Protein AF-A0A956PUL7-F1 (afdb_monomer_lite)

pLDDT: mean 90.77, std 9.14, range [33.62, 98.44]

Structure (mmCIF, N/CA/C/O backbone):
data_AF-A0A956PUL7-F1
#
_entry.id   AF-A0A956PUL7-F1
#
loop_
_atom_site.group_PDB
_atom_site.id
_atom_site.type_symbol
_atom_site.label_atom_id
_atom_site.label_alt_id
_atom_site.label_comp_id
_atom_site.label_asym_id
_atom_site.label_entity_id
_atom_site.label_seq_id
_atom_site.pdbx_PDB_ins_code
_atom_site.Cartn_x
_atom_site.Cartn_y
_atom_site.Cartn_z
_atom_site.occupancy
_atom_site.B_iso_or_equiv
_atom_site.auth_seq_id
_atom_site.auth_comp_id
_atom_site.auth_asym_id
_atom_site.auth_atom_id
_atom_site.pdbx_PDB_model_num
ATOM 1 N N . MET A 1 1 ? 19.663 1.980 -41.859 1.00 33.62 1 MET A N 1
ATOM 2 C CA . MET A 1 1 ? 18.681 0.999 -42.359 1.00 33.62 1 MET A CA 1
ATOM 3 C C . MET A 1 1 ? 17.464 1.083 -41.465 1.00 33.62 1 MET A C 1
ATOM 5 O O . MET A 1 1 ? 17.544 0.750 -40.291 1.00 33.62 1 MET A O 1
ATOM 9 N N . THR A 1 2 ? 16.400 1.672 -41.990 1.00 38.09 2 THR A N 1
ATOM 10 C CA . THR A 1 2 ? 15.096 1.827 -41.345 1.00 38.09 2 THR A CA 1
ATOM 11 C C . THR A 1 2 ? 14.272 0.576 -41.620 1.00 38.09 2 THR A C 1
ATOM 13 O O . THR A 1 2 ? 13.616 0.490 -42.652 1.00 38.09 2 THR A O 1
ATOM 16 N N . GLU A 1 3 ? 14.316 -0.398 -40.718 1.00 35.59 3 GLU A N 1
ATOM 17 C CA . GLU A 1 3 ? 13.295 -1.444 -40.677 1.00 35.59 3 GLU A CA 1
ATOM 18 C C . GLU A 1 3 ? 12.193 -0.984 -39.722 1.00 35.59 3 GLU A C 1
ATOM 20 O O . GLU A 1 3 ? 12.291 -1.144 -38.507 1.00 35.59 3 GLU A O 1
ATOM 25 N N . SER A 1 4 ? 11.152 -0.348 -40.263 1.00 38.41 4 SER A N 1
ATOM 26 C CA . SER A 1 4 ? 9.872 -0.247 -39.564 1.00 38.41 4 SER A CA 1
ATOM 27 C C . SER A 1 4 ? 8.981 -1.381 -40.048 1.00 38.41 4 SER A C 1
ATOM 29 O O . SER A 1 4 ? 8.520 -1.354 -41.188 1.00 38.41 4 SER A O 1
ATOM 31 N N . PHE A 1 5 ? 8.723 -2.356 -39.181 1.00 37.28 5 PHE A N 1
ATOM 32 C CA . PHE A 1 5 ? 7.672 -3.348 -39.385 1.00 37.28 5 PHE A CA 1
ATOM 33 C C . PHE A 1 5 ? 6.352 -2.794 -38.816 1.00 37.28 5 PHE A C 1
ATOM 35 O O . PHE A 1 5 ? 6.233 -2.674 -37.594 1.00 37.28 5 PHE A O 1
ATOM 42 N N . PRO A 1 6 ? 5.352 -2.439 -39.647 1.00 45.75 6 PRO A N 1
ATOM 43 C CA . PRO A 1 6 ? 4.041 -1.993 -39.163 1.00 45.75 6 PRO A CA 1
ATOM 44 C C . PRO A 1 6 ? 3.323 -3.034 -38.277 1.00 45.75 6 PRO A C 1
ATOM 46 O O . PRO A 1 6 ? 2.578 -2.648 -37.375 1.00 45.75 6 PRO A O 1
ATOM 49 N N . ASP A 1 7 ? 3.621 -4.329 -38.442 1.00 48.78 7 ASP A N 1
ATOM 50 C CA . ASP A 1 7 ? 3.102 -5.415 -37.591 1.00 48.78 7 ASP A CA 1
ATOM 51 C C . ASP A 1 7 ? 3.637 -5.390 -36.149 1.00 48.78 7 ASP A C 1
ATOM 53 O O . ASP A 1 7 ? 2.918 -5.744 -35.210 1.00 48.78 7 ASP A O 1
ATOM 57 N N . ASP A 1 8 ? 4.866 -4.911 -35.933 1.00 60.50 8 ASP A N 1
ATOM 58 C CA . ASP A 1 8 ? 5.480 -4.863 -34.599 1.00 60.50 8 ASP A CA 1
ATOM 59 C C . ASP A 1 8 ? 4.876 -3.739 -33.733 1.00 60.50 8 ASP A C 1
ATOM 61 O O . ASP A 1 8 ? 4.788 -3.845 -32.508 1.00 60.50 8 ASP A O 1
ATOM 65 N N . ALA A 1 9 ? 4.374 -2.670 -34.360 1.00 63.22 9 ALA A N 1
ATOM 66 C CA . ALA A 1 9 ? 3.659 -1.605 -33.660 1.00 63.22 9 ALA A CA 1
ATOM 67 C C . ALA A 1 9 ? 2.256 -2.055 -33.211 1.00 63.22 9 ALA A C 1
ATOM 69 O O . ALA A 1 9 ? 1.869 -1.810 -32.068 1.00 63.22 9 ALA A O 1
ATOM 70 N N . LEU A 1 10 ? 1.520 -2.756 -34.081 1.00 65.62 10 LEU A N 1
ATOM 71 C CA . LEU A 1 10 ? 0.184 -3.287 -33.782 1.00 65.62 10 LEU A CA 1
ATOM 72 C C . LEU A 1 10 ? 0.218 -4.412 -32.742 1.00 65.62 10 LEU A C 1
ATOM 74 O O . LEU A 1 10 ? -0.694 -4.516 -31.920 1.00 65.62 10 LEU A O 1
ATOM 78 N N . ASN A 1 11 ? 1.245 -5.266 -32.765 1.00 81.50 11 ASN A N 1
ATOM 79 C CA . ASN A 1 11 ? 1.403 -6.307 -31.750 1.00 81.50 11 ASN A CA 1
ATOM 80 C C . ASN A 1 11 ? 1.771 -5.706 -30.383 1.00 81.50 11 ASN A C 1
ATOM 82 O O . ASN A 1 11 ? 1.129 -6.012 -29.381 1.00 81.50 11 ASN A O 1
ATOM 86 N N . GLY A 1 12 ? 2.717 -4.759 -30.358 1.00 84.81 12 GLY A N 1
ATOM 87 C CA . GLY A 1 12 ? 3.114 -4.080 -29.122 1.00 84.81 12 GLY A CA 1
ATOM 88 C C . GLY A 1 12 ? 1.983 -3.267 -28.482 1.00 84.81 12 GLY A C 1
ATOM 89 O O . GLY A 1 12 ? 1.828 -3.291 -27.264 1.00 84.81 12 GLY A O 1
ATOM 90 N N . ALA A 1 13 ? 1.150 -2.593 -29.284 1.00 86.56 13 ALA A N 1
ATOM 91 C CA . ALA A 1 13 ? -0.028 -1.893 -28.773 1.00 86.56 13 ALA A CA 1
ATOM 92 C C . ALA A 1 13 ? -1.039 -2.869 -28.152 1.00 86.56 13 ALA A C 1
ATOM 94 O O . ALA A 1 13 ? -1.492 -2.641 -27.035 1.00 86.56 13 ALA A O 1
ATOM 95 N N . ARG A 1 14 ? -1.355 -3.985 -28.826 1.00 87.38 14 ARG A N 1
ATOM 96 C CA . ARG A 1 14 ? -2.262 -5.012 -28.281 1.00 87.38 14 ARG A CA 1
ATOM 97 C C . ARG A 1 14 ? -1.767 -5.567 -26.946 1.00 87.38 14 ARG A C 1
ATOM 99 O O . ARG A 1 14 ? -2.544 -5.635 -26.002 1.00 87.38 14 ARG A O 1
ATOM 106 N N . GLN A 1 15 ? -0.484 -5.897 -26.854 1.00 87.88 15 GLN A N 1
ATOM 107 C CA . GLN A 1 15 ? 0.143 -6.371 -25.620 1.00 87.88 15 GLN A CA 1
ATOM 108 C C . GLN A 1 15 ? 0.085 -5.327 -24.497 1.00 87.88 15 GLN A C 1
ATOM 110 O O . GLN A 1 15 ? -0.238 -5.659 -23.359 1.00 87.88 15 GLN A O 1
ATOM 115 N N . LEU A 1 16 ? 0.358 -4.055 -24.804 1.00 90.81 16 LEU A N 1
ATOM 116 C CA . LEU A 1 16 ? 0.246 -2.968 -23.833 1.00 90.81 16 LEU A CA 1
ATOM 117 C C . LEU A 1 16 ? -1.191 -2.832 -23.312 1.00 90.81 16 LEU A C 1
ATOM 119 O O . LEU A 1 16 ? -1.399 -2.765 -22.104 1.00 90.81 16 LEU A O 1
ATOM 123 N N . HIS A 1 17 ? -2.180 -2.857 -24.208 1.00 89.19 17 HIS A N 1
ATOM 124 C CA . HIS A 1 17 ? -3.599 -2.825 -23.841 1.00 89.19 17 HIS A CA 1
ATOM 125 C C . HIS A 1 17 ? -4.004 -4.033 -22.990 1.00 89.19 17 HIS A C 1
ATOM 127 O O . HIS A 1 17 ? -4.749 -3.860 -22.036 1.00 89.19 17 HIS A O 1
ATOM 133 N N . GLN A 1 18 ? -3.472 -5.229 -23.260 1.00 86.56 18 GLN A N 1
ATOM 134 C CA . GLN A 1 18 ? -3.704 -6.412 -22.420 1.00 86.56 18 GLN A CA 1
ATOM 135 C C . GLN A 1 18 ? -3.136 -6.244 -21.006 1.00 86.56 18 GLN A C 1
ATOM 137 O O . GLN A 1 18 ? -3.820 -6.547 -20.035 1.00 86.56 18 GLN A O 1
ATOM 142 N N . LEU A 1 19 ? -1.910 -5.728 -20.873 1.00 86.25 19 LEU A N 1
ATOM 143 C CA . LEU A 1 19 ? -1.283 -5.485 -19.565 1.00 86.25 19 LEU A CA 1
ATOM 144 C C . LEU A 1 19 ? -1.958 -4.356 -18.777 1.00 86.25 19 LEU A C 1
ATOM 146 O O . LEU A 1 19 ? -1.865 -4.317 -17.552 1.00 86.25 19 LEU A O 1
ATOM 150 N N . CYS A 1 20 ? -2.616 -3.431 -19.473 1.00 85.88 20 CYS A N 1
ATOM 151 C CA . CYS A 1 20 ? -3.356 -2.326 -18.878 1.00 85.88 20 CYS A CA 1
ATOM 152 C C . CYS A 1 20 ? -4.869 -2.567 -18.817 1.00 85.88 20 CYS A C 1
ATOM 154 O O . CYS A 1 20 ? -5.586 -1.642 -18.434 1.00 85.88 20 CYS A O 1
ATOM 156 N N . ASN A 1 21 ? -5.358 -3.752 -19.204 1.00 81.00 21 ASN A N 1
ATOM 157 C CA . ASN A 1 21 ? -6.788 -4.023 -19.283 1.00 81.00 21 ASN A CA 1
ATOM 158 C C . ASN A 1 21 ? -7.402 -3.975 -17.874 1.00 81.00 21 ASN A C 1
ATOM 160 O O . ASN A 1 21 ? -7.014 -4.780 -17.024 1.00 81.00 21 ASN A O 1
ATOM 164 N N . PRO A 1 22 ? -8.331 -3.043 -17.599 1.00 71.06 22 PRO A N 1
ATOM 165 C CA . PRO A 1 22 ? -8.990 -2.983 -16.303 1.00 71.06 22 PRO A CA 1
ATOM 166 C C . PRO A 1 22 ? -10.116 -4.017 -16.187 1.00 71.06 22 PRO A C 1
ATOM 168 O O . PRO A 1 22 ? -10.597 -4.254 -15.082 1.00 71.06 22 PRO A O 1
ATOM 171 N N . GLU A 1 23 ? -10.565 -4.597 -17.305 1.00 78.38 23 GLU A N 1
ATOM 172 C CA . GLU A 1 23 ? -11.640 -5.580 -17.307 1.00 78.38 23 GLU A CA 1
ATOM 173 C C . GLU A 1 23 ? -11.154 -6.909 -16.736 1.00 78.38 23 GLU A C 1
ATOM 175 O O . GLU A 1 23 ? -10.125 -7.450 -17.145 1.00 78.38 23 GLU A O 1
ATOM 180 N N . ILE A 1 24 ? -11.931 -7.421 -15.786 1.00 78.75 24 ILE A N 1
ATOM 181 C CA . ILE A 1 24 ? -11.716 -8.716 -15.156 1.00 78.75 24 ILE A CA 1
ATOM 182 C C . ILE A 1 24 ? -12.577 -9.734 -15.903 1.00 78.75 24 ILE A C 1
ATOM 184 O O . ILE A 1 24 ? -13.802 -9.598 -15.943 1.00 78.75 24 ILE A O 1
ATOM 188 N N . ASP A 1 25 ? -11.948 -10.741 -16.502 1.00 82.75 25 ASP A N 1
ATOM 189 C CA . ASP A 1 25 ? -12.658 -11.812 -17.196 1.00 82.75 25 ASP A CA 1
ATOM 190 C C . ASP A 1 25 ? -13.354 -12.783 -16.209 1.00 82.75 25 ASP A C 1
ATOM 192 O O . ASP A 1 25 ? -13.059 -12.780 -15.010 1.00 82.75 25 ASP A O 1
ATOM 196 N N . PRO A 1 26 ? -14.290 -13.637 -16.666 1.00 83.62 26 PRO A N 1
ATOM 197 C CA . PRO A 1 26 ? -15.007 -14.556 -15.779 1.00 83.62 26 PRO A CA 1
ATOM 198 C C . PRO A 1 26 ? -14.117 -15.521 -14.980 1.00 83.62 26 PRO A C 1
ATOM 200 O O . PRO A 1 26 ? -14.409 -15.787 -13.817 1.00 83.62 26 PRO A O 1
ATOM 203 N N . LEU A 1 27 ? -13.017 -16.017 -15.559 1.00 81.88 27 LEU A N 1
ATOM 204 C CA . LEU A 1 27 ? -12.092 -16.913 -14.854 1.00 81.88 27 LEU A CA 1
ATOM 205 C C . LEU A 1 27 ? -11.333 -16.154 -13.763 1.00 81.88 27 LEU A C 1
ATOM 207 O O . LEU A 1 27 ? -11.118 -16.668 -12.666 1.00 81.88 27 LEU A O 1
ATOM 211 N N . GLN A 1 28 ? -10.954 -14.913 -14.049 1.00 84.88 28 GLN A N 1
ATOM 212 C CA . GLN A 1 28 ? -10.337 -14.017 -13.085 1.00 84.88 28 GLN A CA 1
ATOM 213 C C . GLN A 1 28 ? -11.304 -13.612 -11.958 1.00 84.88 28 GLN A C 1
ATOM 215 O O . GLN A 1 28 ? -10.881 -13.503 -10.804 1.00 84.88 28 GLN A O 1
ATOM 220 N N . LEU A 1 29 ? -12.596 -13.422 -12.255 1.00 86.25 29 LEU A N 1
ATOM 221 C CA . LEU A 1 29 ? -13.631 -13.180 -11.242 1.00 86.25 29 LEU A CA 1
ATOM 222 C C . LEU A 1 29 ? -13.739 -14.361 -10.274 1.00 86.25 29 LEU A C 1
ATOM 224 O O . LEU A 1 29 ? -13.765 -14.152 -9.058 1.00 86.25 29 LEU A O 1
ATOM 228 N N . ASP A 1 30 ? -13.761 -15.586 -10.800 1.00 84.31 30 ASP A N 1
ATOM 229 C CA . ASP A 1 30 ? -13.799 -16.803 -9.987 1.00 84.31 30 ASP A CA 1
ATOM 230 C C . ASP A 1 30 ? -12.526 -16.947 -9.141 1.00 84.31 30 ASP A C 1
ATOM 232 O O . ASP A 1 30 ? -12.609 -17.225 -7.943 1.00 84.31 30 ASP A O 1
ATOM 236 N N . ALA A 1 31 ? -11.356 -16.663 -9.720 1.00 82.44 31 ALA A N 1
ATOM 237 C CA . ALA A 1 31 ? -10.078 -16.706 -9.011 1.00 82.44 31 ALA A CA 1
ATOM 238 C C . ALA A 1 31 ? -9.984 -15.675 -7.870 1.00 82.44 31 ALA A C 1
ATOM 240 O O . ALA A 1 31 ? -9.484 -15.994 -6.791 1.00 82.44 31 ALA A O 1
ATOM 241 N N . ILE A 1 32 ? -10.487 -14.446 -8.054 1.00 86.94 32 ILE A N 1
ATOM 242 C CA . ILE A 1 32 ? -10.558 -13.478 -6.946 1.00 86.94 32 ILE A CA 1
ATOM 243 C C . ILE A 1 32 ? -11.601 -13.908 -5.916 1.00 86.94 32 ILE A C 1
ATOM 245 O O . ILE A 1 32 ? -11.389 -13.715 -4.719 1.00 86.94 32 ILE A O 1
ATOM 249 N N . ALA A 1 33 ? -12.736 -14.461 -6.331 1.00 85.19 33 ALA A N 1
ATOM 250 C CA . ALA A 1 33 ? -13.768 -14.866 -5.384 1.00 85.19 33 ALA A CA 1
ATOM 251 C C . ALA A 1 33 ? -13.331 -16.054 -4.507 1.00 85.19 33 ALA A C 1
ATOM 253 O O . ALA A 1 33 ? -13.820 -16.173 -3.385 1.00 85.19 33 ALA A O 1
ATOM 254 N N . ALA A 1 34 ? -12.422 -16.903 -4.998 1.00 86.06 34 ALA A N 1
ATOM 255 C CA . ALA A 1 34 ? -11.919 -18.081 -4.301 1.00 86.06 34 ALA A CA 1
ATOM 256 C C . ALA A 1 34 ? -10.582 -17.792 -3.584 1.00 86.06 34 ALA A C 1
ATOM 258 O O . ALA A 1 34 ? -9.541 -17.655 -4.237 1.00 86.06 34 ALA A O 1
ATOM 259 N N . PRO A 1 35 ? -10.567 -17.666 -2.247 1.00 87.31 35 PRO A N 1
ATOM 260 C CA . PRO A 1 35 ? -9.321 -17.508 -1.511 1.00 87.31 35 PRO A CA 1
ATOM 261 C C . PRO A 1 35 ? -8.449 -18.764 -1.530 1.00 87.31 35 PRO A C 1
ATOM 263 O O . PRO A 1 35 ? -8.954 -19.876 -1.670 1.00 87.31 3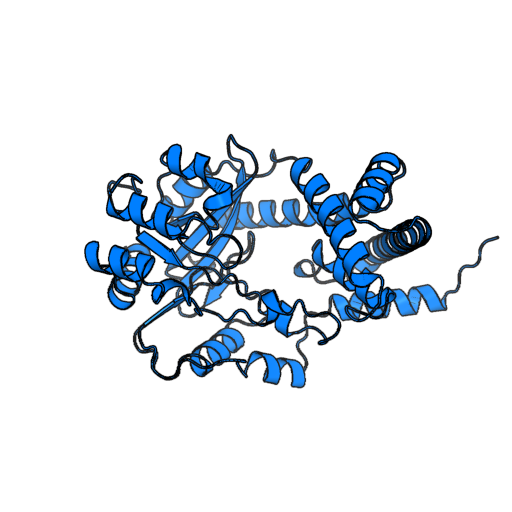5 PRO A O 1
ATOM 266 N N . GLN A 1 36 ? -7.130 -18.578 -1.410 1.00 81.81 36 GLN A N 1
ATOM 267 C CA . GLN A 1 36 ? -6.177 -19.697 -1.422 1.00 81.81 36 GLN A CA 1
ATOM 268 C C . GLN A 1 36 ? -6.114 -20.418 -0.070 1.00 81.81 36 GLN A C 1
ATOM 270 O O . GLN A 1 36 ? -5.827 -21.613 -0.018 1.00 81.81 36 GLN A O 1
ATOM 275 N N . ALA A 1 37 ? -6.400 -19.694 1.010 1.00 81.25 37 ALA A N 1
ATOM 276 C CA . ALA A 1 37 ? -6.490 -20.200 2.373 1.00 81.25 37 ALA A CA 1
ATOM 277 C C . ALA A 1 37 ? -7.828 -19.783 2.992 1.00 81.25 37 ALA A C 1
ATOM 279 O O . ALA A 1 37 ? -8.467 -18.853 2.514 1.00 81.25 37 ALA A O 1
ATOM 280 N N . LEU A 1 38 ? -8.259 -20.475 4.043 1.00 89.81 38 LEU A N 1
ATOM 281 C CA . LEU A 1 38 ? -9.467 -20.161 4.805 1.00 89.81 38 LEU A CA 1
ATOM 282 C C . LEU A 1 38 ? -9.107 -20.153 6.287 1.00 89.81 38 LEU A C 1
ATOM 284 O O . LEU A 1 38 ? -8.334 -21.007 6.721 1.00 89.81 38 LEU A O 1
ATOM 288 N N . ASP A 1 39 ? -9.703 -19.243 7.051 1.00 91.38 39 ASP A N 1
ATOM 289 C CA . ASP A 1 39 ? -9.704 -19.312 8.511 1.00 91.38 39 ASP A CA 1
ATOM 290 C C . ASP A 1 39 ? -11.160 -19.425 8.986 1.00 91.38 39 ASP A C 1
ATOM 292 O O . ASP A 1 39 ? -11.853 -18.415 9.145 1.00 91.38 39 ASP A O 1
ATOM 296 N N . PRO A 1 40 ? -11.679 -20.659 9.120 1.00 90.62 40 PRO A N 1
ATOM 297 C CA . PRO A 1 40 ? -13.090 -20.878 9.397 1.00 90.62 40 PRO A CA 1
ATOM 298 C C . PRO A 1 40 ? -13.497 -20.491 10.820 1.00 90.62 40 PRO A C 1
ATOM 300 O O . PRO A 1 40 ? -14.694 -20.356 11.063 1.00 90.62 40 PRO A O 1
ATOM 303 N N . ASP A 1 41 ? -12.538 -20.316 11.731 1.00 93.56 41 ASP A N 1
ATOM 304 C CA . ASP A 1 41 ? -12.796 -20.118 13.157 1.00 93.56 41 ASP A CA 1
ATOM 305 C C . ASP A 1 41 ? -12.574 -18.663 13.603 1.00 93.56 41 ASP A C 1
ATOM 307 O O . ASP A 1 41 ? -13.082 -18.259 14.653 1.00 93.56 41 ASP A O 1
ATOM 311 N N . LEU A 1 42 ? -11.855 -17.854 12.814 1.00 93.69 42 LEU A N 1
ATOM 312 C CA . LEU A 1 42 ? -11.606 -16.452 13.137 1.00 93.69 42 LEU A CA 1
ATOM 313 C C . LEU A 1 42 ? -12.884 -15.605 13.027 1.00 93.69 42 LEU A C 1
ATOM 315 O O . LEU A 1 42 ? -13.464 -15.432 11.954 1.00 93.69 42 LEU A O 1
ATOM 319 N N . ASP A 1 43 ? -13.303 -15.033 14.156 1.00 94.12 43 ASP A N 1
ATOM 320 C CA . ASP A 1 43 ? -14.579 -14.326 14.297 1.00 94.12 43 ASP A CA 1
ATOM 321 C C . ASP A 1 43 ? -14.449 -12.797 14.442 1.00 94.12 43 ASP A C 1
ATOM 323 O O . ASP A 1 43 ? -15.444 -12.085 14.276 1.00 94.12 43 ASP A O 1
ATOM 327 N N . HIS A 1 44 ? -13.240 -12.281 14.702 1.00 96.81 44 HIS A N 1
ATOM 328 C CA . HIS A 1 44 ? -12.942 -10.846 14.777 1.00 96.81 44 HIS A CA 1
ATOM 329 C C . HIS A 1 44 ? -11.757 -10.478 13.886 1.00 96.81 44 HIS A C 1
ATOM 331 O O . HIS A 1 44 ? -10.655 -10.990 14.091 1.00 96.81 44 HIS A O 1
ATOM 337 N N . ILE A 1 45 ? -11.959 -9.568 12.926 1.00 96.88 45 ILE A N 1
ATOM 338 C CA . ILE A 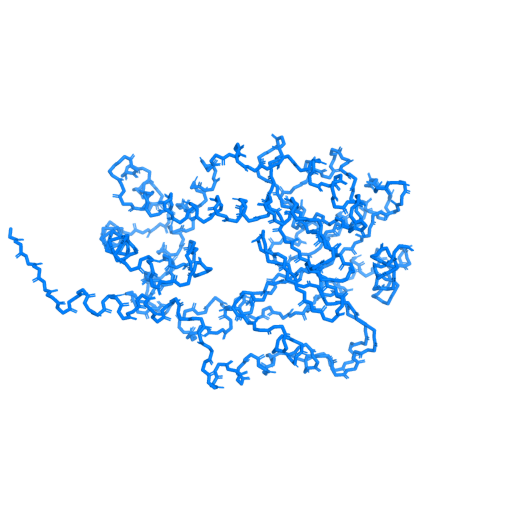1 45 ? -10.944 -9.245 11.911 1.00 96.88 45 ILE A CA 1
ATOM 339 C C . ILE A 1 45 ? -10.739 -7.736 11.775 1.00 96.88 45 ILE A C 1
ATOM 341 O O . ILE A 1 45 ? -11.692 -6.970 11.645 1.00 96.88 45 ILE A O 1
ATOM 345 N N . MET A 1 46 ? -9.474 -7.315 11.747 1.00 97.00 46 MET A N 1
ATOM 346 C CA . MET A 1 46 ? -9.065 -5.941 11.464 1.00 97.00 46 MET A CA 1
ATOM 347 C C . MET A 1 46 ? -8.196 -5.914 10.208 1.00 97.00 46 MET A C 1
ATOM 349 O O . MET A 1 46 ? -7.011 -6.218 10.271 1.00 97.00 46 MET A O 1
ATOM 353 N N . ALA A 1 47 ? -8.775 -5.539 9.070 1.00 97.31 47 ALA A N 1
ATOM 354 C CA . ALA A 1 47 ? -8.083 -5.442 7.787 1.00 97.31 47 ALA A CA 1
ATOM 355 C C . ALA A 1 47 ? -8.040 -3.978 7.334 1.00 97.31 47 ALA A C 1
ATOM 357 O O . ALA A 1 47 ? -8.950 -3.499 6.658 1.00 97.31 47 ALA A O 1
ATOM 358 N N . VAL A 1 48 ? -6.996 -3.253 7.747 1.00 97.31 48 VAL A N 1
ATOM 359 C CA . VAL A 1 48 ? -6.906 -1.784 7.597 1.00 97.31 48 VAL A CA 1
ATOM 360 C C . VAL A 1 48 ? -5.755 -1.304 6.707 1.00 97.31 48 VAL A C 1
ATOM 362 O O . VAL A 1 48 ? -5.558 -0.099 6.554 1.00 97.31 48 VAL A O 1
ATOM 365 N N . HIS A 1 49 ? -4.993 -2.236 6.131 1.00 97.25 49 HIS A N 1
ATOM 366 C CA . HIS A 1 49 ? -3.923 -1.943 5.183 1.00 97.25 49 HIS A CA 1
ATOM 367 C C . HIS A 1 49 ? -3.860 -3.034 4.109 1.00 97.25 49 HIS A C 1
ATOM 369 O O . HIS A 1 49 ? -3.237 -4.078 4.295 1.00 97.25 49 HIS A O 1
ATOM 375 N N . TRP A 1 50 ? -4.551 -2.786 2.998 1.00 97.19 50 TRP A N 1
ATOM 376 C CA . TRP A 1 50 ? -4.581 -3.644 1.812 1.00 97.19 50 TRP A CA 1
ATOM 377 C C . TRP A 1 50 ? -5.004 -2.829 0.584 1.00 97.19 50 TRP A C 1
ATOM 379 O O . TRP A 1 50 ? -5.656 -1.786 0.694 1.00 97.19 50 TRP A O 1
ATOM 389 N N . HIS A 1 51 ? -4.653 -3.311 -0.606 1.00 96.00 51 HIS A N 1
ATOM 390 C CA . HIS A 1 51 ? -4.811 -2.595 -1.869 1.00 96.00 51 HIS A CA 1
ATOM 391 C C . HIS A 1 51 ? -5.812 -3.302 -2.799 1.00 96.00 51 HIS A C 1
ATOM 393 O O . HIS A 1 51 ? -5.505 -4.379 -3.330 1.00 96.00 51 HIS A O 1
ATOM 399 N N . PRO A 1 52 ? -6.988 -2.700 -3.072 1.00 93.00 52 PRO A N 1
ATOM 400 C CA . PRO A 1 52 ? -7.947 -3.270 -4.020 1.00 93.00 52 PRO A CA 1
ATOM 401 C C . PRO A 1 52 ? -7.433 -3.233 -5.468 1.00 93.00 52 PRO A C 1
ATOM 403 O O . PRO A 1 52 ? -7.761 -4.107 -6.267 1.00 93.00 52 PRO A O 1
ATOM 406 N N . GLU A 1 53 ? -6.597 -2.249 -5.815 1.00 90.06 53 GLU A N 1
ATOM 407 C CA . GLU A 1 53 ? -6.125 -2.005 -7.181 1.00 90.06 53 GLU A CA 1
ATOM 408 C C . GLU A 1 53 ? -7.305 -1.871 -8.170 1.00 90.06 53 GLU A C 1
ATOM 410 O O . GLU A 1 53 ? -8.107 -0.949 -8.031 1.00 90.06 53 GLU A O 1
ATOM 415 N N . GLN A 1 54 ? -7.414 -2.740 -9.177 1.00 86.75 54 GLN A N 1
ATOM 416 C CA . GLN A 1 54 ? -8.533 -2.756 -10.129 1.00 86.75 54 GLN A CA 1
ATOM 417 C C . GLN A 1 54 ? -9.737 -3.598 -9.670 1.00 86.75 54 GLN A C 1
ATOM 419 O O . GLN A 1 54 ? -10.734 -3.677 -10.382 1.00 86.75 54 GLN A O 1
ATOM 424 N N . VAL A 1 55 ? -9.662 -4.250 -8.507 1.00 90.19 55 VAL A N 1
ATOM 425 C CA . VAL A 1 55 ? -10.733 -5.123 -8.014 1.00 90.19 55 VAL A CA 1
ATOM 426 C C . VAL A 1 55 ? -11.856 -4.304 -7.388 1.00 90.19 55 VAL A C 1
ATOM 428 O O . VAL A 1 55 ? -11.624 -3.477 -6.507 1.00 90.19 55 VAL A O 1
ATOM 431 N N . ALA A 1 56 ? -13.087 -4.562 -7.833 1.00 89.69 56 ALA A N 1
ATOM 432 C CA . ALA A 1 56 ? -14.278 -3.903 -7.313 1.00 89.69 56 ALA A CA 1
ATOM 433 C C . ALA A 1 56 ? -14.497 -4.221 -5.815 1.00 89.69 56 ALA A C 1
ATOM 435 O O . ALA A 1 56 ? -14.304 -5.377 -5.410 1.00 89.69 56 ALA A O 1
ATOM 436 N N . PRO A 1 57 ? -14.932 -3.247 -4.989 1.00 90.38 57 PRO A N 1
ATOM 437 C CA . PRO A 1 57 ? -15.160 -3.453 -3.556 1.00 90.38 57 PRO A CA 1
ATOM 438 C C . PRO A 1 57 ? -16.091 -4.630 -3.238 1.00 90.38 57 PRO A C 1
ATOM 440 O O . PRO A 1 57 ? -15.844 -5.377 -2.296 1.00 90.38 57 PRO A O 1
ATOM 443 N N . GLU A 1 58 ? -17.124 -4.854 -4.048 1.00 90.94 58 GLU A N 1
ATOM 444 C CA . GLU A 1 58 ? -18.093 -5.939 -3.861 1.00 90.94 58 GLU A CA 1
ATOM 445 C C . GLU A 1 58 ? -17.433 -7.316 -3.993 1.00 90.94 58 GLU A C 1
ATOM 447 O O . GLU A 1 58 ? -17.759 -8.252 -3.257 1.00 90.94 58 GLU A O 1
ATOM 452 N N . LEU A 1 59 ? -16.473 -7.441 -4.912 1.00 92.12 59 LEU A N 1
ATOM 453 C CA . LEU A 1 59 ? -15.730 -8.676 -5.123 1.00 92.12 59 LEU A CA 1
ATOM 454 C C . LEU A 1 59 ? -14.711 -8.909 -4.001 1.00 92.12 59 LEU A C 1
ATOM 456 O O . LEU A 1 59 ? -14.580 -10.037 -3.524 1.00 92.12 59 LEU A O 1
ATOM 460 N N . ALA A 1 60 ? -14.054 -7.846 -3.526 1.00 93.94 60 ALA A N 1
ATOM 461 C CA . ALA A 1 60 ? -13.193 -7.912 -2.347 1.00 93.94 60 ALA A CA 1
ATOM 462 C C . ALA A 1 60 ? -13.982 -8.346 -1.097 1.00 93.94 60 ALA A C 1
ATOM 464 O O . ALA A 1 60 ? -13.538 -9.236 -0.373 1.00 93.94 60 ALA A O 1
ATOM 465 N N . LEU A 1 61 ? -15.190 -7.806 -0.892 1.00 93.69 61 LEU A N 1
ATOM 466 C CA . LEU A 1 61 ? -16.079 -8.205 0.204 1.00 93.69 61 LEU A CA 1
ATOM 467 C C . LEU A 1 61 ? -16.516 -9.671 0.088 1.00 93.69 61 LEU A C 1
ATOM 469 O O . LEU A 1 61 ? -16.552 -10.388 1.088 1.00 93.69 61 LEU A O 1
ATOM 473 N N . LYS A 1 62 ? -16.831 -10.140 -1.127 1.00 93.38 62 LYS A N 1
ATOM 474 C CA . LYS A 1 62 ? -17.158 -11.551 -1.377 1.00 93.38 62 LYS A CA 1
ATOM 475 C C . LYS A 1 62 ? -15.989 -12.465 -0.998 1.00 93.38 62 LYS A C 1
ATOM 477 O O . LYS A 1 62 ? -16.213 -13.447 -0.295 1.00 93.38 62 LYS A O 1
ATOM 482 N N . ARG A 1 63 ? -14.762 -12.125 -1.412 1.00 94.44 63 ARG A N 1
ATOM 483 C CA . ARG A 1 63 ? -13.547 -12.870 -1.041 1.00 94.44 63 ARG A CA 1
ATOM 484 C C . ARG A 1 63 ? -13.334 -12.870 0.472 1.00 94.44 63 ARG A C 1
ATOM 486 O O . ARG A 1 63 ? -13.104 -13.928 1.041 1.00 94.44 63 ARG A O 1
ATOM 493 N N . PHE A 1 64 ? -13.460 -11.715 1.124 1.00 95.25 64 PHE A N 1
ATOM 494 C CA . PHE A 1 64 ? -13.324 -11.581 2.578 1.00 95.25 64 PHE A CA 1
ATOM 495 C C . PHE A 1 64 ? -14.308 -12.480 3.343 1.00 95.25 64 PHE A C 1
ATOM 497 O O . PHE A 1 64 ? -13.920 -13.196 4.260 1.00 95.25 64 PHE A O 1
ATOM 504 N N . ARG A 1 65 ? -15.579 -12.512 2.928 1.00 94.44 65 ARG A N 1
ATOM 505 C CA . ARG A 1 65 ? -16.589 -13.388 3.546 1.00 94.44 65 ARG A CA 1
ATOM 506 C C . ARG A 1 65 ? -16.324 -14.871 3.301 1.00 94.44 65 ARG A C 1
ATOM 508 O O . ARG A 1 65 ? -16.689 -15.690 4.135 1.00 94.44 65 ARG A O 1
ATOM 515 N N . ALA A 1 66 ? -15.717 -15.213 2.165 1.00 94.56 66 ALA A N 1
ATOM 516 C CA . ALA A 1 66 ? -15.269 -16.574 1.908 1.00 94.56 66 ALA A CA 1
ATOM 517 C C . ALA A 1 66 ? -14.072 -16.942 2.798 1.00 94.56 66 ALA A C 1
ATOM 519 O O . ALA A 1 66 ? -14.069 -18.039 3.338 1.00 94.56 66 ALA A O 1
ATOM 520 N N . LEU A 1 67 ? -13.110 -16.026 2.983 1.00 95.19 67 LEU A N 1
ATOM 521 C CA . LEU A 1 67 ? -11.935 -16.196 3.851 1.00 95.19 67 LEU A CA 1
ATOM 522 C C . LEU A 1 67 ? -12.321 -16.475 5.309 1.00 95.19 67 LEU A C 1
ATOM 524 O O . LEU A 1 67 ? -11.749 -17.378 5.918 1.00 95.19 67 LEU A O 1
ATOM 528 N N . TYR A 1 68 ? -13.290 -15.717 5.833 1.00 96.25 68 TYR A N 1
ATOM 529 C CA . TYR A 1 68 ? -13.677 -15.713 7.248 1.00 96.25 68 TYR A CA 1
ATOM 530 C C . TYR A 1 68 ? -15.181 -15.963 7.427 1.00 96.25 68 TYR A C 1
ATOM 532 O O . TYR A 1 68 ? -15.939 -15.043 7.750 1.00 96.25 68 TYR A O 1
ATOM 540 N N . PRO A 1 69 ? -15.662 -17.201 7.226 1.00 95.19 69 PRO A N 1
ATOM 541 C CA . PRO A 1 69 ? -17.089 -17.509 7.308 1.00 95.19 69 PRO A CA 1
ATOM 542 C C . PRO A 1 69 ? -17.679 -17.316 8.716 1.00 95.19 69 PRO A C 1
ATOM 544 O O . PRO A 1 69 ? -18.889 -17.133 8.843 1.00 95.19 69 PRO A O 1
ATOM 547 N N . ALA A 1 70 ? -16.851 -17.340 9.767 1.00 96.19 70 ALA A N 1
ATOM 548 C CA . ALA A 1 70 ? -17.269 -17.105 11.149 1.00 96.19 70 ALA A CA 1
ATOM 549 C C . ALA A 1 70 ? -17.162 -15.639 11.603 1.00 96.19 70 ALA A C 1
ATOM 551 O O . ALA A 1 70 ? -17.514 -15.354 12.749 1.00 96.19 70 ALA A O 1
ATOM 552 N N . ALA A 1 71 ? -16.724 -14.711 10.741 1.00 95.62 71 ALA A N 1
ATOM 553 C CA . ALA A 1 71 ? -16.571 -13.295 11.076 1.00 95.62 71 ALA A CA 1
ATOM 554 C C . ALA A 1 71 ? -17.881 -12.685 11.607 1.00 95.62 71 ALA A C 1
ATOM 556 O O . ALA A 1 71 ? -18.876 -12.591 10.886 1.00 95.62 71 ALA A O 1
ATOM 557 N N . ARG A 1 72 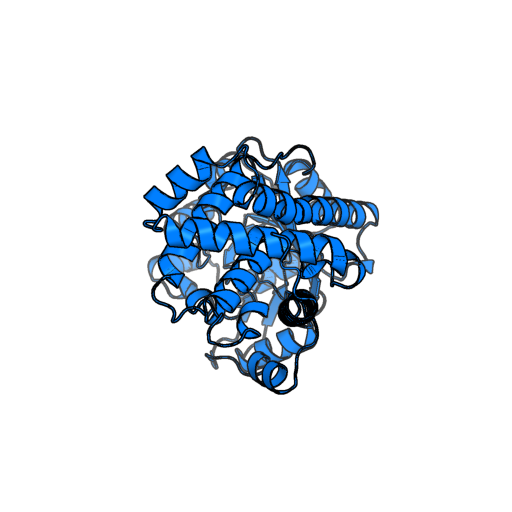? -17.878 -12.241 12.868 1.00 93.44 72 ARG A N 1
ATOM 558 C CA . ARG A 1 72 ? -19.025 -11.595 13.532 1.00 93.44 72 ARG A CA 1
ATOM 559 C C . ARG A 1 72 ? -18.861 -10.089 13.615 1.00 93.44 72 ARG A C 1
ATOM 561 O O . ARG A 1 72 ? -19.814 -9.355 13.381 1.00 93.44 72 ARG A O 1
ATOM 568 N N . GLU A 1 73 ? -17.656 -9.643 13.947 1.00 95.12 73 GLU A N 1
ATOM 569 C CA . GLU A 1 73 ? -17.299 -8.232 14.025 1.00 95.12 73 GLU A CA 1
ATOM 570 C C . GLU A 1 73 ? -16.011 -8.016 13.248 1.00 95.12 73 GLU A C 1
ATOM 572 O O . GLU A 1 73 ? -14.994 -8.657 13.501 1.00 95.12 73 GLU A O 1
ATOM 577 N N . TYR A 1 74 ? -16.036 -7.107 12.287 1.00 96.44 74 TYR A N 1
ATOM 578 C CA . TYR A 1 74 ? -14.856 -6.809 11.503 1.00 96.44 74 TYR A CA 1
ATOM 579 C C . TYR A 1 74 ? -14.798 -5.335 11.153 1.00 96.44 74 TYR A C 1
ATOM 581 O O . TYR A 1 74 ? -15.808 -4.630 11.138 1.00 96.44 74 TYR A O 1
ATOM 589 N N . ILE A 1 75 ? -13.589 -4.891 10.839 1.00 96.75 75 ILE A N 1
ATOM 590 C CA . ILE A 1 75 ? -13.372 -3.650 10.123 1.00 96.75 75 ILE A CA 1
ATOM 591 C C . ILE A 1 75 ? -12.524 -3.936 8.891 1.00 96.75 75 ILE A C 1
ATOM 593 O O . ILE A 1 75 ? -11.487 -4.598 8.963 1.00 96.75 75 ILE A O 1
ATOM 597 N N . LEU A 1 76 ? -13.009 -3.463 7.751 1.00 97.25 76 LEU A N 1
ATOM 598 C CA . LEU A 1 76 ? -12.415 -3.687 6.447 1.00 97.25 76 LEU A CA 1
ATOM 599 C C . LEU A 1 76 ? -12.240 -2.320 5.793 1.00 97.25 76 LEU A C 1
ATOM 601 O O . LEU A 1 76 ? -13.223 -1.702 5.407 1.00 97.25 76 LEU A O 1
ATOM 605 N N . ILE A 1 77 ? -11.006 -1.826 5.710 1.00 97.75 77 ILE A N 1
ATOM 606 C CA . ILE A 1 77 ? -10.702 -0.512 5.138 1.00 97.75 77 ILE A CA 1
ATOM 607 C C . ILE A 1 77 ? -9.622 -0.659 4.063 1.00 97.75 77 ILE A C 1
ATOM 609 O O . ILE A 1 77 ? -8.471 -0.938 4.402 1.00 97.75 77 ILE A O 1
ATOM 613 N N . PRO A 1 78 ? -9.959 -0.479 2.774 1.00 96.94 78 PRO A N 1
ATOM 614 C CA . PRO A 1 78 ? -8.982 -0.477 1.702 1.00 96.94 78 PRO A CA 1
ATOM 615 C C . PRO A 1 78 ? -8.176 0.815 1.747 1.00 96.94 78 PRO A C 1
ATOM 617 O O . PRO A 1 78 ? -8.714 1.899 1.977 1.00 96.94 78 PRO A O 1
ATOM 620 N N . THR A 1 79 ? -6.895 0.710 1.439 1.00 96.56 79 THR A N 1
ATOM 621 C CA . THR A 1 79 ? -5.977 1.844 1.402 1.00 96.56 79 THR A CA 1
ATOM 622 C C . THR A 1 79 ? -5.277 1.834 0.059 1.00 96.56 79 THR A C 1
ATOM 624 O O . THR A 1 79 ? -4.405 1.014 -0.177 1.00 96.56 79 THR A O 1
ATOM 627 N N . GLN A 1 80 ? -5.649 2.712 -0.871 1.00 93.94 80 GLN A N 1
ATOM 628 C CA . GLN A 1 80 ? -4.953 2.840 -2.155 1.00 93.94 80 GLN A CA 1
ATOM 629 C C . GLN A 1 80 ? -4.072 4.093 -2.148 1.00 93.94 80 GLN A C 1
ATOM 631 O O . GLN A 1 80 ? -4.485 5.135 -1.647 1.00 93.94 80 GLN A O 1
ATOM 636 N N . HIS A 1 81 ? -2.872 4.016 -2.740 1.00 93.44 81 HIS A N 1
ATOM 637 C CA . HIS A 1 81 ? -1.969 5.170 -2.823 1.00 93.44 81 HIS A CA 1
ATOM 638 C C . HIS A 1 81 ? -2.652 6.425 -3.396 1.00 93.44 81 HIS A C 1
ATOM 640 O O . HIS A 1 81 ? -2.954 6.480 -4.593 1.00 93.44 81 HIS A O 1
ATOM 646 N N . ASN A 1 82 ? -2.840 7.435 -2.546 1.00 94.62 82 ASN A N 1
ATOM 647 C CA . ASN A 1 82 ? -3.440 8.744 -2.817 1.00 94.62 82 ASN A CA 1
ATOM 648 C C . ASN A 1 82 ? -4.816 8.685 -3.495 1.00 94.62 82 ASN A C 1
ATOM 650 O O . ASN A 1 82 ? -5.205 9.603 -4.216 1.00 94.62 82 ASN A O 1
ATOM 654 N N . ARG A 1 83 ? -5.548 7.588 -3.300 1.00 93.12 83 ARG A N 1
ATOM 655 C CA . ARG A 1 83 ? -6.911 7.420 -3.792 1.00 93.12 83 ARG A CA 1
ATOM 656 C C . ARG A 1 83 ? -7.767 6.910 -2.649 1.00 93.12 83 ARG A C 1
ATOM 658 O O . ARG A 1 83 ? -7.522 5.820 -2.143 1.00 93.12 83 ARG A O 1
ATOM 665 N N . LEU A 1 84 ? -8.777 7.692 -2.280 1.00 95.38 84 LEU A N 1
ATOM 666 C CA . LEU A 1 84 ? -9.749 7.251 -1.295 1.00 95.38 84 LEU A CA 1
ATOM 667 C C . LEU A 1 84 ? -10.589 6.114 -1.879 1.00 95.38 84 LEU A C 1
ATOM 669 O O . LEU A 1 84 ? -11.132 6.218 -2.984 1.00 95.38 84 LEU A O 1
ATOM 673 N N . THR A 1 85 ? -10.684 5.032 -1.125 1.00 94.19 85 THR A N 1
ATOM 674 C CA . THR A 1 85 ? -11.484 3.854 -1.450 1.00 94.19 85 THR A CA 1
ATOM 675 C C . THR A 1 85 ? -12.389 3.536 -0.277 1.00 94.19 85 THR A C 1
ATOM 677 O O . THR A 1 85 ? -11.966 3.675 0.865 1.00 94.19 85 THR A O 1
ATOM 680 N N . ALA A 1 86 ? -13.626 3.129 -0.552 1.00 94.69 86 ALA A N 1
ATOM 681 C CA . ALA A 1 86 ? -14.622 2.858 0.476 1.00 94.69 86 ALA A CA 1
ATOM 682 C C . ALA A 1 86 ? -15.169 1.438 0.350 1.00 94.69 86 ALA A C 1
ATOM 684 O O . ALA A 1 86 ? -15.352 0.932 -0.759 1.00 94.69 86 ALA A O 1
ATOM 685 N N . ILE A 1 87 ? -15.440 0.817 1.491 1.00 94.50 87 ILE A N 1
ATOM 686 C CA . ILE A 1 87 ? -16.129 -0.464 1.599 1.00 94.50 87 ILE A CA 1
ATOM 687 C C . ILE A 1 87 ? -16.854 -0.507 2.947 1.00 94.50 87 ILE A C 1
ATOM 689 O O . ILE A 1 87 ? -16.339 -0.028 3.952 1.00 94.50 87 ILE A O 1
ATOM 693 N N . ASP A 1 88 ? -18.067 -1.053 2.952 1.00 91.94 88 ASP A N 1
ATOM 694 C CA . ASP A 1 88 ? -18.834 -1.340 4.173 1.00 91.94 88 ASP A CA 1
ATOM 695 C C . ASP A 1 88 ? -18.932 -0.176 5.187 1.00 91.94 88 ASP A C 1
ATOM 697 O O . ASP A 1 88 ? -18.790 -0.352 6.394 1.00 91.94 88 ASP A O 1
ATOM 701 N N . GLY A 1 89 ? -19.1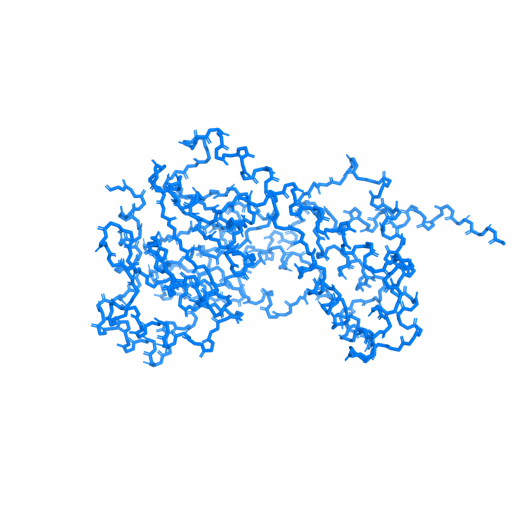48 1.046 4.686 1.00 93.25 89 GLY A N 1
ATOM 702 C CA . GLY A 1 89 ? -19.319 2.241 5.522 1.00 93.25 89 GLY A CA 1
ATOM 703 C C . GLY A 1 89 ? -18.026 2.841 6.079 1.00 93.25 89 GLY A C 1
ATOM 704 O O . GLY A 1 89 ? -18.097 3.773 6.874 1.00 93.25 89 GLY A O 1
ATOM 705 N N . PHE A 1 90 ? -16.859 2.358 5.655 1.00 96.88 90 PHE A N 1
ATOM 706 C CA . PHE A 1 90 ? -15.564 2.951 5.974 1.00 96.88 90 PHE A CA 1
ATOM 707 C C . PHE A 1 90 ? -14.794 3.276 4.701 1.00 96.88 90 PHE A C 1
ATOM 709 O O . PHE A 1 90 ? -14.974 2.640 3.659 1.00 96.88 90 PHE A O 1
ATOM 716 N N . SER A 1 91 ? -13.899 4.253 4.784 1.00 97.50 91 SER A N 1
ATOM 717 C CA . SER A 1 91 ? -13.000 4.589 3.691 1.00 97.50 91 SER A CA 1
ATOM 718 C C . SER A 1 91 ? -11.575 4.796 4.164 1.00 97.50 91 SER A C 1
ATOM 720 O O . SER A 1 91 ? -11.318 5.127 5.320 1.00 97.50 91 SER A O 1
ATOM 722 N N . GLY A 1 92 ? -10.634 4.551 3.262 1.00 97.81 92 GLY A N 1
ATOM 723 C CA . GLY A 1 92 ? -9.223 4.696 3.550 1.00 97.81 92 GLY A CA 1
ATOM 724 C C . GLY A 1 92 ? -8.402 5.078 2.336 1.00 97.81 92 GLY A C 1
ATOM 725 O O . GLY A 1 92 ? -8.818 4.941 1.181 1.00 97.81 92 GLY A O 1
ATOM 726 N N . VAL A 1 93 ? -7.221 5.606 2.625 1.00 97.94 93 VAL A N 1
ATOM 727 C CA . VAL A 1 93 ? -6.223 6.024 1.645 1.00 97.94 93 VAL A CA 1
ATOM 728 C C . VAL A 1 93 ? -4.838 5.874 2.257 1.00 97.94 93 VAL A C 1
ATOM 730 O O . VAL A 1 93 ? -4.640 6.143 3.438 1.00 97.94 93 VAL A O 1
ATOM 733 N N . GLU A 1 94 ? -3.872 5.461 1.444 1.00 97.69 94 GLU A N 1
ATOM 734 C CA . GLU A 1 94 ? -2.462 5.537 1.817 1.00 97.69 94 GLU A CA 1
ATOM 735 C C . GLU A 1 94 ? -1.852 6.773 1.156 1.00 97.69 94 GLU A C 1
ATOM 737 O O . GLU A 1 94 ? -1.758 6.859 -0.068 1.00 97.69 94 GLU A O 1
ATOM 742 N N . ILE A 1 95 ? -1.472 7.758 1.951 1.00 97.12 95 ILE A N 1
ATOM 743 C CA . ILE A 1 95 ? -1.053 9.075 1.487 1.00 97.12 95 ILE A CA 1
ATOM 744 C C . ILE A 1 95 ? 0.466 9.134 1.446 1.00 97.12 95 ILE A C 1
ATOM 746 O O . ILE A 1 95 ? 1.128 8.858 2.442 1.00 97.12 95 ILE A O 1
ATOM 750 N N . ASP A 1 96 ? 1.020 9.544 0.309 1.00 95.06 96 ASP A N 1
ATOM 751 C CA . ASP A 1 96 ? 2.431 9.892 0.206 1.00 95.06 96 ASP A CA 1
ATOM 752 C C . ASP A 1 96 ? 2.658 11.326 0.683 1.00 95.06 96 ASP A C 1
ATOM 754 O O . ASP A 1 96 ? 2.047 12.274 0.182 1.00 95.06 96 ASP A O 1
ATOM 758 N N . CYS A 1 97 ? 3.584 11.503 1.616 1.00 94.44 97 CYS A N 1
ATOM 759 C CA . CYS A 1 97 ? 3.889 12.801 2.192 1.00 94.44 97 CYS A CA 1
ATOM 760 C C . CYS A 1 97 ? 5.396 13.054 2.266 1.00 94.44 97 CYS A C 1
ATOM 762 O O . CYS A 1 97 ? 6.225 12.141 2.195 1.00 94.44 97 CYS A O 1
ATOM 764 N N . ARG A 1 98 ? 5.763 14.332 2.380 1.00 93.94 98 ARG A N 1
ATOM 765 C CA . ARG A 1 98 ? 7.142 14.735 2.654 1.00 93.94 98 ARG A CA 1
ATOM 766 C C . ARG A 1 98 ? 7.364 14.792 4.161 1.00 93.94 98 ARG A C 1
ATOM 768 O O . ARG A 1 98 ? 6.557 15.347 4.906 1.00 93.94 98 ARG A O 1
ATOM 775 N N . TRP A 1 99 ? 8.500 14.271 4.587 1.00 91.50 99 TRP A N 1
ATOM 776 C CA . TRP A 1 99 ? 9.005 14.300 5.949 1.00 91.50 99 TRP A CA 1
ATOM 777 C C . TRP A 1 99 ? 10.455 14.803 5.961 1.00 91.50 99 TRP A C 1
ATOM 779 O O . TRP A 1 99 ? 11.119 14.828 4.925 1.00 91.50 99 TRP A O 1
ATOM 789 N N . THR A 1 100 ? 10.958 15.221 7.124 1.00 84.31 100 THR A N 1
ATOM 790 C CA . THR A 1 100 ? 12.345 15.700 7.280 1.00 84.31 100 THR A CA 1
ATOM 791 C C . THR A 1 100 ? 13.378 14.647 6.869 1.00 84.31 100 THR A C 1
ATOM 793 O O . THR A 1 100 ? 14.411 15.004 6.314 1.00 84.31 100 THR A O 1
ATOM 796 N N . GLY A 1 101 ? 13.074 13.360 7.070 1.00 76.38 101 GLY A N 1
ATOM 797 C CA . GLY A 1 101 ? 13.903 12.224 6.646 1.00 76.38 101 GLY A CA 1
ATOM 798 C C . GLY A 1 101 ? 13.683 11.747 5.201 1.00 76.38 101 GLY A C 1
ATOM 799 O O . GLY A 1 101 ? 14.283 10.756 4.798 1.00 76.38 101 GLY A O 1
ATOM 800 N N . GLY A 1 102 ? 12.825 12.410 4.416 1.00 86.31 102 GLY A N 1
ATOM 801 C CA . GLY A 1 102 ? 12.525 12.027 3.034 1.00 86.31 102 GLY A CA 1
ATOM 802 C C . GLY A 1 102 ? 11.038 11.774 2.793 1.00 86.31 102 GLY A C 1
ATOM 803 O O . GLY A 1 102 ? 10.185 12.551 3.218 1.00 86.31 102 GLY A O 1
ATOM 804 N N . LYS A 1 103 ? 10.707 10.719 2.047 1.00 90.38 103 LYS A N 1
ATOM 805 C CA . LYS A 1 103 ? 9.312 10.346 1.787 1.00 90.38 103 LYS A CA 1
ATOM 806 C C . LYS A 1 103 ? 8.764 9.543 2.969 1.00 90.38 103 LYS A C 1
ATOM 808 O O . LYS A 1 103 ? 9.390 8.575 3.384 1.00 90.38 103 LYS A O 1
ATOM 813 N N . LEU A 1 104 ? 7.576 9.906 3.435 1.00 92.44 104 LEU A N 1
ATOM 814 C CA . LEU A 1 104 ? 6.794 9.173 4.427 1.00 92.44 104 LEU A CA 1
ATOM 815 C C . LEU A 1 104 ? 5.469 8.722 3.799 1.00 92.44 104 LEU A C 1
ATOM 817 O O . LEU A 1 104 ? 5.035 9.266 2.777 1.00 92.44 104 LEU A O 1
ATOM 821 N N . GLN A 1 105 ? 4.844 7.706 4.384 1.00 95.06 105 GLN A N 1
ATOM 822 C CA . GLN A 1 105 ? 3.496 7.279 4.027 1.00 95.06 105 GLN A CA 1
ATOM 823 C C . GLN A 1 105 ? 2.622 7.266 5.278 1.00 95.06 105 GLN A C 1
ATOM 825 O O . GLN A 1 105 ? 3.117 7.007 6.370 1.00 95.06 105 GLN A O 1
ATOM 830 N N . LEU A 1 106 ? 1.339 7.576 5.122 1.00 97.25 106 LEU A N 1
ATOM 831 C CA . LEU A 1 106 ? 0.346 7.551 6.197 1.00 97.25 106 LEU A CA 1
ATOM 832 C C . LEU A 1 106 ? -0.878 6.781 5.717 1.00 97.25 106 LEU A C 1
ATOM 834 O O . LEU A 1 106 ? -1.320 6.991 4.590 1.00 97.25 106 LEU A O 1
ATOM 838 N N . LEU A 1 107 ? -1.464 5.944 6.564 1.00 98.19 107 LEU A N 1
ATOM 839 C CA . LEU A 1 107 ? -2.808 5.428 6.335 1.00 98.19 107 LEU A CA 1
ATOM 840 C C . LEU A 1 107 ? -3.789 6.384 7.005 1.00 98.19 107 LEU A C 1
ATOM 842 O O . LEU A 1 107 ? -3.698 6.613 8.210 1.00 98.19 107 LEU A O 1
ATOM 846 N N . ALA A 1 108 ? -4.706 6.941 6.225 1.00 98.31 108 ALA A N 1
ATOM 847 C CA . ALA A 1 108 ? -5.830 7.704 6.744 1.00 98.31 108 ALA A CA 1
ATOM 848 C C . ALA A 1 108 ? -7.089 6.850 6.633 1.00 98.31 108 ALA A C 1
ATOM 850 O O . ALA A 1 108 ? -7.363 6.299 5.562 1.00 98.31 108 ALA A O 1
ATOM 851 N N . HIS A 1 109 ? -7.848 6.753 7.720 1.00 98.44 109 HIS A N 1
ATOM 852 C CA . HIS A 1 109 ? -9.106 6.015 7.771 1.00 98.44 109 HIS A CA 1
ATOM 853 C C . HIS A 1 109 ? -10.238 6.937 8.211 1.00 98.44 109 HIS A C 1
ATOM 855 O O . HIS A 1 109 ? -10.050 7.781 9.083 1.00 98.44 109 HIS A O 1
ATOM 861 N N . PHE A 1 110 ? -11.417 6.755 7.627 1.00 97.88 110 PHE A N 1
ATOM 862 C CA . PHE A 1 110 ? -12.611 7.546 7.909 1.00 97.88 110 PHE A CA 1
ATOM 863 C C . PHE A 1 110 ? -13.830 6.632 8.031 1.00 97.88 110 PHE A C 1
ATOM 865 O O . PHE A 1 110 ? -13.929 5.605 7.351 1.00 97.88 110 PHE A O 1
ATOM 872 N N . HIS A 1 111 ? -14.785 7.020 8.872 1.00 97.00 111 HIS A N 1
ATOM 873 C CA . HIS A 1 111 ? -16.147 6.511 8.766 1.00 97.00 111 HIS A CA 1
ATOM 874 C C . HIS A 1 111 ? -16.859 7.244 7.625 1.00 97.00 111 HIS A C 1
ATOM 876 O O . HIS A 1 111 ? -16.775 8.466 7.531 1.00 97.00 111 HIS A O 1
ATOM 882 N N . GLY A 1 112 ? -17.543 6.497 6.762 1.00 92.50 112 GLY A N 1
ATOM 883 C CA . GLY A 1 112 ? -18.226 7.035 5.593 1.00 92.50 112 GLY A CA 1
ATOM 884 C C . GLY A 1 112 ? -17.436 6.932 4.284 1.00 92.50 112 GLY A C 1
ATOM 885 O O . GLY A 1 112 ? -16.521 6.117 4.128 1.00 92.50 112 GLY A O 1
ATOM 886 N N . THR A 1 113 ? -17.832 7.741 3.305 1.00 89.44 113 THR A N 1
ATOM 887 C CA . THR A 1 113 ? -17.354 7.724 1.915 1.00 89.44 113 THR A CA 1
ATOM 888 C C . THR A 1 113 ? -16.733 9.059 1.500 1.00 89.44 113 THR A C 1
ATOM 890 O O . THR A 1 113 ? -16.861 10.071 2.181 1.00 89.44 113 THR A O 1
ATOM 893 N N . ALA A 1 114 ? -16.116 9.097 0.312 1.00 80.81 114 ALA A N 1
ATOM 894 C CA . ALA A 1 114 ? -15.532 10.319 -0.252 1.00 80.81 114 ALA A CA 1
ATOM 895 C C . ALA A 1 114 ? -16.511 11.502 -0.333 1.00 80.81 114 ALA A C 1
ATOM 897 O O . ALA A 1 114 ? -16.075 12.646 -0.287 1.00 80.81 114 ALA A O 1
ATOM 898 N N . ALA A 1 115 ? -17.814 11.237 -0.478 1.00 81.00 115 ALA A N 1
ATOM 899 C CA . ALA A 1 115 ? -18.830 12.277 -0.616 1.00 81.00 115 ALA A CA 1
ATOM 900 C C . ALA A 1 115 ? -19.009 13.126 0.654 1.00 81.00 115 ALA A C 1
ATOM 902 O O . ALA A 1 115 ? -19.565 14.218 0.579 1.00 81.00 115 ALA A O 1
ATOM 903 N N . GLU A 1 116 ? -18.549 12.627 1.801 1.00 84.25 116 GLU A N 1
ATOM 904 C CA . GLU A 1 116 ? -18.655 13.292 3.102 1.00 84.25 116 GLU A CA 1
ATOM 905 C C . GLU A 1 116 ? -17.383 14.078 3.459 1.00 84.25 116 GLU A C 1
ATOM 907 O O . GLU A 1 116 ? -17.379 14.819 4.438 1.00 84.25 116 GLU A O 1
ATOM 912 N N . LEU A 1 117 ? -16.315 13.952 2.658 1.00 90.06 117 LEU A N 1
ATOM 913 C CA . LEU A 1 117 ? -15.045 14.645 2.875 1.00 90.06 117 LEU A CA 1
ATOM 914 C C . LEU A 1 117 ? -14.964 15.966 2.104 1.00 90.06 117 LEU A C 1
ATOM 916 O O . LEU A 1 117 ? -15.616 16.166 1.076 1.00 90.06 117 LEU A O 1
ATOM 920 N N . ASP A 1 118 ? -14.113 16.871 2.589 1.00 92.00 118 ASP A N 1
ATOM 921 C CA . ASP A 1 118 ? -13.933 18.176 1.968 1.00 92.00 118 ASP A CA 1
ATOM 922 C C . ASP A 1 118 ? -13.297 18.075 0.562 1.00 92.00 118 ASP A C 1
ATOM 924 O O . ASP A 1 118 ? -12.416 17.253 0.282 1.00 92.00 118 ASP A O 1
ATOM 928 N N . ALA A 1 119 ? -13.742 18.937 -0.357 1.00 93.62 119 ALA A N 1
ATOM 929 C CA . ALA A 1 119 ? -13.295 18.903 -1.749 1.00 93.62 119 ALA A CA 1
ATOM 930 C C . ALA A 1 119 ? -11.808 19.268 -1.925 1.00 93.62 119 ALA A C 1
ATOM 932 O O . ALA A 1 119 ? -11.186 18.837 -2.899 1.00 93.62 119 ALA A O 1
ATOM 933 N N . ALA A 1 120 ? -11.228 20.051 -1.010 1.00 94.38 120 ALA A N 1
ATOM 934 C CA . ALA A 1 120 ? -9.821 20.428 -1.076 1.00 94.38 120 ALA A CA 1
ATOM 935 C C . ALA A 1 120 ? -8.921 19.230 -0.741 1.00 94.38 120 ALA A C 1
ATOM 937 O O . ALA A 1 120 ? -7.933 19.001 -1.430 1.00 94.38 120 ALA A O 1
ATOM 938 N N . PHE A 1 121 ? -9.288 18.418 0.249 1.00 95.00 121 PHE A N 1
ATOM 939 C CA . PHE A 1 121 ? -8.601 17.193 0.644 1.00 95.00 121 PHE A CA 1
ATOM 940 C C . PHE A 1 121 ? -8.576 16.207 -0.521 1.00 95.00 121 PHE A C 1
ATOM 942 O O . PHE A 1 121 ? -7.514 15.711 -0.899 1.00 95.00 121 PHE A O 1
ATOM 949 N N . LEU A 1 122 ? -9.723 16.009 -1.178 1.00 95.69 122 LEU A N 1
ATOM 950 C CA . LEU A 1 122 ? -9.809 15.183 -2.383 1.00 95.69 122 LEU A CA 1
ATOM 951 C C . LEU A 1 122 ? -8.950 15.738 -3.534 1.00 95.69 122 LEU A C 1
ATOM 953 O O . LEU A 1 122 ? -8.301 14.969 -4.248 1.00 95.69 122 LEU A O 1
ATOM 957 N N . ALA A 1 123 ? -8.899 17.062 -3.707 1.00 94.62 123 ALA A N 1
ATOM 958 C CA . ALA A 1 123 ? -8.053 17.697 -4.716 1.00 94.62 123 ALA A CA 1
ATOM 959 C C . ALA A 1 123 ? -6.551 17.525 -4.422 1.00 94.62 123 ALA A C 1
ATOM 961 O O . ALA A 1 123 ? -5.767 17.294 -5.347 1.00 94.62 123 ALA A O 1
ATOM 962 N N . ASP A 1 124 ? -6.140 17.590 -3.155 1.00 95.12 124 ASP A N 1
ATOM 963 C CA . ASP A 1 124 ? -4.753 17.374 -2.739 1.00 95.12 124 ASP A CA 1
ATOM 964 C C . ASP A 1 124 ? -4.325 15.909 -2.905 1.00 95.12 124 ASP A C 1
ATOM 966 O O . ASP A 1 124 ? -3.206 15.647 -3.367 1.00 95.12 124 ASP A O 1
ATOM 970 N N . LEU A 1 125 ? -5.221 14.953 -2.626 1.00 95.44 125 LEU A N 1
ATOM 971 C CA . LEU A 1 125 ? -5.002 13.536 -2.934 1.00 95.44 125 LEU A CA 1
ATOM 972 C C . LEU A 1 125 ? -4.788 13.336 -4.438 1.00 95.44 125 LEU A C 1
ATOM 974 O O . LEU A 1 125 ? -3.798 12.732 -4.850 1.00 95.44 125 LEU A O 1
ATOM 978 N N . GLU A 1 126 ? -5.653 13.913 -5.274 1.00 92.62 126 GLU A N 1
ATOM 979 C CA . GLU A 1 126 ? -5.536 13.808 -6.730 1.00 92.62 126 GLU A CA 1
ATOM 980 C C . GLU A 1 126 ? -4.258 14.471 -7.266 1.00 92.62 126 GLU A C 1
ATOM 982 O O . GLU A 1 126 ? -3.588 13.909 -8.140 1.00 92.62 126 GLU A O 1
ATOM 987 N N . ARG A 1 127 ? -3.864 15.636 -6.729 1.00 92.19 127 ARG A N 1
ATOM 988 C CA . ARG A 1 127 ? -2.580 16.276 -7.065 1.00 92.19 127 ARG A CA 1
ATOM 989 C C . ARG A 1 127 ? -1.420 15.334 -6.757 1.00 92.19 127 ARG A C 1
ATOM 991 O O . ARG A 1 127 ? -0.546 15.132 -7.603 1.00 92.19 127 ARG A O 1
ATOM 998 N N . THR A 1 128 ? -1.447 14.724 -5.578 1.00 92.06 128 THR A N 1
ATOM 999 C CA . THR A 1 128 ? -0.412 13.794 -5.122 1.00 92.06 128 THR A CA 1
ATOM 1000 C C . THR A 1 128 ? -0.364 12.537 -5.989 1.00 92.06 128 THR A C 1
ATOM 1002 O O . THR A 1 128 ? 0.711 12.114 -6.419 1.00 92.06 128 THR A O 1
ATOM 1005 N N . ARG A 1 129 ? -1.528 11.983 -6.343 1.00 90.38 129 ARG A N 1
ATOM 1006 C CA . ARG A 1 129 ? -1.657 10.834 -7.246 1.00 90.38 129 ARG A CA 1
ATOM 1007 C C . ARG A 1 129 ? -1.053 11.124 -8.620 1.00 90.38 129 ARG A C 1
ATOM 1009 O O . ARG A 1 129 ? -0.253 10.333 -9.118 1.00 90.38 129 ARG A O 1
ATOM 1016 N N . ARG A 1 130 ? -1.384 12.272 -9.225 1.00 87.56 130 ARG A N 1
ATOM 1017 C CA . ARG A 1 130 ? -0.820 12.688 -10.523 1.00 87.56 130 ARG A CA 1
ATOM 1018 C C . ARG A 1 130 ? 0.691 12.843 -10.460 1.00 87.56 130 ARG A C 1
ATOM 1020 O O . ARG A 1 130 ? 1.380 12.384 -11.369 1.00 87.56 130 ARG A O 1
ATOM 1027 N N . TYR A 1 131 ? 1.198 13.447 -9.387 1.00 89.00 131 TYR A N 1
ATOM 1028 C CA . TYR A 1 131 ? 2.633 13.593 -9.192 1.00 89.00 131 TYR A CA 1
ATOM 1029 C C . TYR A 1 131 ? 3.326 12.230 -9.078 1.00 89.00 131 TYR A C 1
ATOM 1031 O O . TYR A 1 131 ? 4.291 11.966 -9.795 1.00 89.00 131 TYR A O 1
ATOM 1039 N N . ARG A 1 132 ? 2.768 11.312 -8.276 1.00 85.75 132 ARG A N 1
ATOM 1040 C CA . ARG A 1 132 ? 3.256 9.931 -8.162 1.00 85.75 132 ARG A CA 1
ATOM 1041 C C . ARG A 1 132 ? 3.291 9.214 -9.515 1.00 85.75 132 ARG A C 1
ATOM 1043 O O . ARG A 1 132 ? 4.252 8.501 -9.788 1.00 85.75 132 ARG A O 1
ATOM 1050 N N . ASN A 1 133 ? 2.306 9.424 -10.389 1.00 82.50 133 ASN A N 1
ATOM 1051 C CA . ASN A 1 133 ? 2.302 8.826 -11.732 1.00 82.50 133 ASN A CA 1
ATOM 1052 C C . ASN A 1 133 ? 3.482 9.305 -12.606 1.00 82.50 133 ASN A C 1
ATOM 1054 O O . ASN A 1 133 ? 3.915 8.583 -13.505 1.00 82.50 133 ASN A O 1
ATOM 1058 N N . GLY A 1 134 ? 4.075 10.467 -12.304 1.00 85.94 134 GLY A N 1
ATOM 1059 C CA . GLY A 1 134 ? 5.323 10.933 -12.918 1.00 85.94 134 GLY A CA 1
ATOM 1060 C C . GLY A 1 134 ? 6.524 10.008 -12.671 1.00 85.94 134 GLY A C 1
ATOM 1061 O O . GLY A 1 134 ? 7.454 9.986 -13.479 1.00 85.94 134 GLY A O 1
ATOM 1062 N N . GLN A 1 135 ? 6.489 9.172 -11.624 1.00 90.00 135 GLN A N 1
ATOM 1063 C CA . GLN A 1 135 ? 7.546 8.193 -11.342 1.00 90.00 135 GLN A CA 1
ATOM 1064 C C . GLN A 1 135 ? 7.732 7.175 -12.468 1.00 90.00 135 GLN A C 1
ATOM 1066 O O . GLN A 1 135 ? 8.860 6.743 -12.693 1.00 90.00 135 GLN A O 1
ATOM 1071 N N . LEU A 1 136 ? 6.672 6.820 -13.207 1.00 91.81 136 LEU A N 1
ATOM 1072 C CA . LEU A 1 136 ? 6.794 5.914 -14.354 1.00 91.81 136 LEU A CA 1
ATOM 1073 C C . LEU A 1 136 ? 7.673 6.530 -15.446 1.00 91.81 136 LEU A C 1
ATOM 1075 O O . LEU A 1 136 ? 8.521 5.845 -16.015 1.00 91.81 136 LEU A O 1
ATOM 1079 N N . GLN A 1 137 ? 7.502 7.826 -15.713 1.00 91.44 137 GLN A N 1
ATOM 1080 C CA . GLN A 1 137 ? 8.298 8.536 -16.714 1.00 91.44 137 GLN A CA 1
ATOM 1081 C C . GLN A 1 137 ? 9.752 8.672 -16.265 1.00 91.44 137 GLN A C 1
ATOM 1083 O O . GLN A 1 137 ? 10.659 8.385 -17.044 1.00 91.44 137 GLN A O 1
ATOM 1088 N N . ALA A 1 138 ? 9.983 9.014 -14.993 1.00 92.94 138 ALA A N 1
ATOM 1089 C CA . ALA A 1 138 ? 11.326 9.028 -14.415 1.00 92.94 138 ALA A CA 1
ATOM 1090 C C . ALA A 1 138 ? 11.991 7.642 -14.495 1.00 92.94 138 ALA A C 1
ATOM 1092 O O . ALA A 1 138 ? 13.161 7.531 -14.856 1.00 92.94 138 ALA A O 1
ATOM 1093 N N . PHE A 1 139 ? 11.231 6.574 -14.241 1.00 95.62 139 PHE A N 1
ATOM 1094 C CA . PHE A 1 139 ? 11.732 5.207 -14.318 1.00 95.62 139 PHE A CA 1
ATOM 1095 C C . PHE A 1 139 ? 12.090 4.798 -15.750 1.00 95.62 139 PHE A C 1
ATOM 1097 O O . PHE A 1 139 ? 13.183 4.291 -15.987 1.00 95.62 139 PHE A O 1
ATOM 1104 N N . LEU A 1 140 ? 11.232 5.087 -16.730 1.00 95.38 140 LEU A N 1
ATOM 1105 C CA . LEU A 1 140 ? 11.536 4.852 -18.145 1.00 95.38 140 LEU A CA 1
ATOM 1106 C C . LEU A 1 140 ? 12.752 5.660 -18.615 1.00 95.38 140 LEU A C 1
ATOM 1108 O O . LEU A 1 140 ? 13.597 5.128 -19.337 1.00 95.38 140 LEU A O 1
ATOM 1112 N N . ALA A 1 141 ? 12.881 6.915 -18.182 1.00 94.69 141 ALA A N 1
ATOM 1113 C CA . ALA A 1 141 ? 14.038 7.748 -18.493 1.00 94.69 141 ALA A CA 1
ATOM 1114 C C . ALA A 1 141 ? 15.329 7.189 -17.875 1.00 94.69 141 ALA A C 1
ATOM 1116 O O . ALA A 1 141 ? 16.363 7.155 -18.544 1.00 94.69 141 ALA A O 1
ATOM 1117 N N . ALA A 1 142 ? 15.283 6.687 -16.638 1.00 96.12 142 ALA A N 1
ATOM 1118 C CA . ALA A 1 142 ? 16.423 6.021 -16.012 1.00 96.12 142 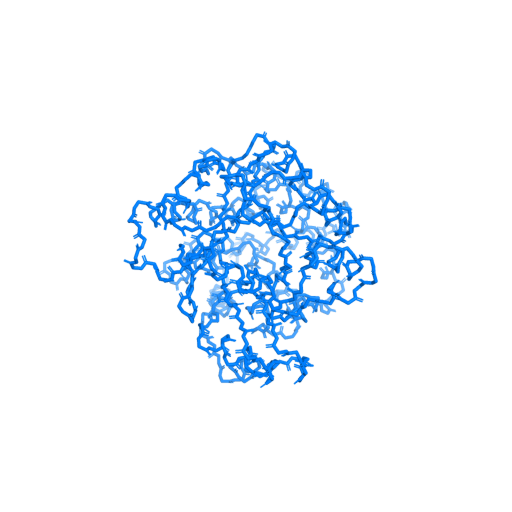ALA A CA 1
ATOM 1119 C C . ALA A 1 142 ? 16.872 4.793 -16.816 1.00 96.12 142 ALA A C 1
ATOM 1121 O O . ALA A 1 142 ? 18.071 4.589 -17.006 1.00 96.12 142 ALA A O 1
ATOM 1122 N N . LEU A 1 143 ? 15.917 4.035 -17.365 1.00 96.50 143 LEU A N 1
ATOM 1123 C CA . LEU A 1 143 ? 16.160 2.825 -18.155 1.00 96.50 143 LEU A CA 1
ATOM 1124 C C . LEU A 1 143 ? 16.666 3.085 -19.583 1.00 96.50 143 LEU A C 1
ATOM 1126 O O . LEU A 1 143 ? 17.193 2.165 -20.199 1.00 96.50 143 LEU A O 1
ATOM 1130 N N . THR A 1 144 ? 16.502 4.293 -20.130 1.00 95.12 144 THR A N 1
ATOM 1131 C CA . THR A 1 144 ? 16.696 4.531 -21.576 1.00 95.12 144 THR A CA 1
ATOM 1132 C C . THR A 1 144 ? 17.565 5.739 -21.919 1.00 95.12 144 THR A C 1
ATOM 1134 O O . THR A 1 144 ? 18.233 5.732 -22.951 1.00 95.12 144 THR A O 1
ATOM 1137 N N . ALA A 1 145 ? 17.609 6.776 -21.079 1.00 94.00 145 ALA A N 1
ATOM 1138 C CA . ALA A 1 145 ? 18.311 8.016 -21.402 1.00 94.00 145 ALA A CA 1
ATOM 1139 C C . ALA A 1 145 ? 19.835 7.847 -21.337 1.00 94.00 145 ALA A C 1
ATOM 1141 O O . ALA A 1 145 ? 20.363 7.236 -20.407 1.00 94.00 145 ALA A O 1
ATOM 1142 N N . GLN A 1 146 ? 20.562 8.448 -22.281 1.00 93.19 146 GLN A N 1
ATOM 1143 C CA . GLN A 1 146 ? 22.026 8.343 -22.336 1.00 93.19 146 GLN A CA 1
ATOM 1144 C C . GLN A 1 146 ? 22.715 8.917 -21.087 1.00 93.19 146 GLN A C 1
ATOM 1146 O O . GLN A 1 146 ? 23.756 8.410 -20.676 1.00 93.19 146 GLN A O 1
ATOM 1151 N N . SER A 1 147 ? 22.111 9.919 -20.441 1.00 92.69 147 SER A N 1
ATOM 1152 C CA . SER A 1 147 ? 22.606 10.509 -19.190 1.00 92.69 147 SER A CA 1
ATOM 1153 C C . SER A 1 147 ? 22.705 9.506 -18.036 1.00 92.69 147 SER A C 1
ATOM 1155 O O . SER A 1 147 ? 23.498 9.713 -17.126 1.00 92.69 147 SER A O 1
ATOM 1157 N N . HIS A 1 148 ? 21.941 8.409 -18.078 1.00 93.81 148 HIS A N 1
ATOM 1158 C CA . HIS A 1 148 ? 21.946 7.359 -17.054 1.00 93.81 148 HIS A CA 1
ATOM 1159 C C . HIS A 1 148 ? 22.727 6.104 -17.480 1.00 93.81 148 HIS A C 1
ATOM 1161 O O . HIS A 1 148 ? 22.659 5.089 -16.793 1.00 93.81 148 HIS A O 1
ATOM 1167 N N . ALA A 1 149 ? 23.455 6.135 -18.604 1.00 93.75 149 ALA A N 1
ATOM 1168 C CA . ALA A 1 149 ? 24.123 4.947 -19.143 1.00 93.75 149 ALA A CA 1
ATOM 1169 C C . ALA A 1 149 ? 25.149 4.339 -18.169 1.00 93.75 149 ALA A C 1
ATOM 1171 O O . ALA A 1 149 ? 25.139 3.127 -17.977 1.00 93.75 149 ALA A O 1
ATOM 1172 N N . GLY A 1 150 ? 25.979 5.168 -17.522 1.00 93.94 150 GLY A N 1
ATOM 1173 C CA . GLY A 1 150 ? 26.953 4.702 -16.523 1.00 93.94 150 GLY A CA 1
ATOM 1174 C C . GLY A 1 150 ? 26.271 4.035 -15.326 1.00 93.94 150 GLY A C 1
ATOM 1175 O O . GLY A 1 150 ? 26.501 2.863 -15.061 1.00 93.94 150 GLY A O 1
ATOM 1176 N N . LEU A 1 151 ? 25.312 4.733 -14.707 1.00 93.88 151 LEU A N 1
ATOM 1177 C CA . LEU A 1 151 ? 24.499 4.195 -13.611 1.00 93.88 151 LEU A CA 1
ATOM 1178 C C . LEU A 1 151 ? 23.850 2.848 -13.974 1.00 93.88 151 LEU A C 1
ATOM 1180 O O . LEU A 1 151 ? 23.876 1.913 -13.182 1.00 93.88 151 LEU A O 1
ATOM 1184 N N . ARG A 1 152 ? 23.253 2.723 -15.167 1.00 96.00 152 ARG A N 1
ATOM 1185 C CA . ARG A 1 152 ? 22.621 1.463 -15.587 1.00 96.00 152 ARG A CA 1
ATOM 1186 C C . ARG A 1 152 ? 23.615 0.317 -15.713 1.00 96.00 152 ARG A C 1
ATOM 1188 O O . ARG A 1 152 ? 23.236 -0.808 -15.393 1.00 96.00 152 ARG A O 1
ATOM 1195 N N . GLN A 1 153 ? 24.828 0.590 -16.191 1.00 96.50 153 GLN A N 1
ATOM 1196 C CA . GLN A 1 153 ? 25.896 -0.405 -16.293 1.00 96.50 153 GLN A CA 1
ATOM 1197 C C . GLN A 1 153 ? 26.351 -0.861 -14.906 1.00 96.50 153 GLN A C 1
ATOM 1199 O O . GLN A 1 153 ? 26.428 -2.067 -14.676 1.00 96.50 153 GLN A O 1
ATOM 1204 N N . ASP A 1 154 ? 26.548 0.075 -13.978 1.00 96.94 154 ASP A N 1
ATOM 1205 C CA . ASP A 1 154 ? 26.935 -0.227 -12.596 1.00 96.94 154 ASP A CA 1
ATOM 1206 C C . ASP A 1 154 ? 25.862 -1.079 -11.900 1.00 96.94 154 ASP A C 1
ATOM 1208 O O . ASP A 1 154 ? 26.138 -2.163 -11.391 1.00 96.94 154 ASP A O 1
ATOM 1212 N N . LEU A 1 155 ? 24.593 -0.668 -11.983 1.00 97.44 155 LEU A N 1
ATOM 1213 C CA . LEU A 1 155 ? 23.489 -1.428 -11.390 1.00 97.44 155 LEU A CA 1
ATOM 1214 C C . LEU A 1 155 ? 23.266 -2.785 -12.078 1.00 97.44 155 LEU A C 1
ATOM 1216 O O . LEU A 1 155 ? 22.794 -3.730 -11.445 1.00 97.44 155 LEU A O 1
ATOM 1220 N N . ALA A 1 156 ? 23.566 -2.908 -13.376 1.00 97.25 156 ALA A N 1
ATOM 1221 C CA . ALA A 1 156 ? 23.508 -4.190 -14.082 1.00 97.25 156 ALA A CA 1
ATOM 1222 C C . ALA A 1 156 ? 24.611 -5.135 -13.602 1.00 97.25 156 ALA A C 1
ATOM 1224 O O . ALA A 1 156 ? 24.338 -6.317 -13.386 1.00 97.25 156 ALA A O 1
ATOM 1225 N N . HIS A 1 157 ? 25.818 -4.610 -13.377 1.00 97.00 157 HIS A N 1
ATOM 1226 C CA . HIS A 1 157 ? 26.907 -5.354 -12.756 1.00 97.00 157 HIS A CA 1
ATOM 1227 C C . HIS A 1 157 ? 26.496 -5.864 -11.370 1.00 97.00 157 HIS A C 1
ATOM 1229 O O . HIS A 1 157 ? 26.542 -7.072 -11.134 1.00 97.00 157 HIS A O 1
ATOM 1235 N N . ASP A 1 158 ? 25.974 -4.984 -10.512 1.00 96.88 158 ASP A N 1
ATOM 1236 C CA . ASP A 1 158 ? 25.511 -5.345 -9.168 1.00 96.88 158 ASP A CA 1
ATOM 1237 C C . ASP A 1 158 ? 24.418 -6.414 -9.198 1.00 96.88 158 ASP A C 1
ATOM 1239 O O . ASP A 1 158 ? 24.422 -7.337 -8.380 1.00 96.88 158 ASP A O 1
ATOM 1243 N N . ALA A 1 159 ? 23.489 -6.319 -10.154 1.00 96.19 159 ALA A N 1
ATOM 1244 C CA . ALA A 1 159 ? 22.407 -7.278 -10.351 1.00 96.19 159 ALA A CA 1
ATOM 1245 C C . ALA A 1 159 ? 22.864 -8.627 -10.932 1.00 96.19 159 ALA A C 1
ATOM 1247 O O . ALA A 1 159 ? 22.109 -9.600 -10.836 1.00 96.19 159 ALA A O 1
ATOM 1248 N N . GLY A 1 160 ? 24.067 -8.707 -11.509 1.00 96.75 160 GLY A N 1
ATOM 1249 C CA . GLY A 1 160 ? 24.540 -9.866 -12.269 1.00 96.75 160 GLY A CA 1
ATOM 1250 C C . GLY A 1 160 ? 23.893 -9.988 -13.656 1.00 96.75 160 GLY A C 1
ATOM 1251 O O . GLY A 1 160 ? 23.796 -11.087 -14.202 1.00 96.75 160 GLY A O 1
ATOM 1252 N N . LEU A 1 161 ? 23.407 -8.881 -14.223 1.00 96.94 161 LEU A N 1
ATOM 1253 C CA . LEU A 1 161 ? 22.796 -8.845 -15.549 1.00 96.94 161 LEU A CA 1
ATOM 1254 C C . LEU A 1 161 ? 23.876 -8.648 -16.622 1.00 96.94 161 LEU A C 1
ATOM 1256 O O . LEU A 1 161 ? 24.540 -7.616 -16.681 1.00 96.94 161 LEU A O 1
ATOM 1260 N N . ALA A 1 162 ? 24.038 -9.639 -17.501 1.00 95.81 162 ALA A N 1
ATOM 1261 C CA . ALA A 1 162 ? 25.013 -9.578 -18.589 1.00 95.81 162 ALA A CA 1
ATOM 1262 C C . ALA A 1 162 ? 24.717 -8.432 -19.573 1.00 95.81 162 ALA A C 1
ATOM 1264 O O . ALA A 1 162 ? 23.557 -8.085 -19.806 1.00 95.81 162 ALA A O 1
ATOM 1265 N N . SER A 1 163 ? 25.752 -7.910 -20.242 1.00 95.12 163 SER A N 1
ATOM 1266 C CA . SER A 1 163 ? 25.635 -6.772 -21.170 1.00 95.12 163 SER A CA 1
ATOM 1267 C C . SER A 1 163 ? 24.604 -6.987 -22.283 1.00 95.12 163 SER A C 1
ATOM 1269 O O . SER A 1 163 ? 23.899 -6.054 -22.654 1.00 95.12 163 SER A O 1
ATOM 1271 N N . ALA A 1 164 ? 24.468 -8.219 -22.788 1.00 95.56 164 ALA A N 1
ATOM 1272 C CA . ALA A 1 164 ? 23.442 -8.557 -23.776 1.00 95.56 164 ALA A CA 1
ATOM 1273 C C . ALA A 1 164 ? 22.015 -8.447 -23.202 1.00 95.56 164 ALA A C 1
ATOM 1275 O O . ALA A 1 164 ? 21.118 -7.953 -23.883 1.00 95.56 164 ALA A O 1
ATOM 1276 N N . GLY A 1 165 ? 21.815 -8.864 -21.947 1.00 96.00 165 GLY A N 1
ATOM 1277 C CA . GLY A 1 165 ? 20.541 -8.735 -21.236 1.00 96.00 165 GLY A CA 1
ATOM 1278 C C . GLY A 1 165 ? 20.198 -7.277 -20.929 1.00 96.00 165 GLY A C 1
ATOM 1279 O O . GLY A 1 165 ? 19.059 -6.865 -21.133 1.00 96.00 165 GLY A O 1
ATOM 1280 N N . LEU A 1 166 ? 21.194 -6.474 -20.534 1.00 97.06 166 LEU A N 1
ATOM 1281 C CA . LEU A 1 166 ? 21.038 -5.028 -20.355 1.00 97.06 166 LEU A CA 1
ATOM 1282 C C . LEU A 1 166 ? 20.615 -4.348 -21.666 1.00 97.06 166 LEU A C 1
ATOM 1284 O O . LEU A 1 166 ? 19.571 -3.703 -21.703 1.00 97.06 166 LEU A O 1
ATOM 1288 N N . ALA A 1 167 ? 21.365 -4.554 -22.753 1.00 96.25 167 ALA A N 1
ATOM 1289 C CA . ALA A 1 167 ? 21.060 -3.952 -24.053 1.00 96.25 167 ALA A CA 1
ATOM 1290 C C . ALA A 1 167 ? 19.671 -4.363 -24.575 1.00 96.25 167 ALA A C 1
ATOM 1292 O O . ALA A 1 167 ? 18.942 -3.559 -25.164 1.00 96.25 167 ALA A O 1
ATOM 1293 N N . TRP A 1 168 ? 19.276 -5.619 -24.337 1.00 97.00 168 TRP A N 1
ATOM 1294 C CA . TRP A 1 168 ? 17.926 -6.090 -24.630 1.00 97.00 168 TRP A CA 1
ATOM 1295 C C . TRP A 1 168 ? 16.877 -5.330 -23.806 1.00 97.00 168 TRP A C 1
ATOM 1297 O O . TRP A 1 168 ? 15.918 -4.809 -24.380 1.00 97.00 168 TRP A O 1
ATOM 1307 N N . ALA A 1 169 ? 17.070 -5.209 -22.490 1.00 97.00 169 ALA A N 1
ATOM 1308 C CA . ALA A 1 169 ? 16.114 -4.561 -21.597 1.00 97.00 169 ALA A CA 1
ATOM 1309 C C . ALA A 1 169 ? 15.950 -3.067 -21.915 1.00 97.00 169 ALA A C 1
ATOM 1311 O O . ALA A 1 169 ? 14.821 -2.585 -22.000 1.00 97.00 169 ALA A O 1
ATOM 1312 N N . GLU A 1 170 ? 17.048 -2.351 -22.181 1.00 96.69 170 GLU A N 1
ATOM 1313 C CA . GLU A 1 170 ? 17.037 -0.941 -22.598 1.00 96.69 170 GLU A CA 1
ATOM 1314 C C . GLU A 1 170 ? 16.224 -0.747 -23.886 1.00 96.69 170 GLU A C 1
ATOM 1316 O O . GLU A 1 170 ? 15.341 0.112 -23.955 1.00 96.69 170 GLU A O 1
ATOM 1321 N N . LYS A 1 171 ? 16.458 -1.595 -24.898 1.00 96.19 171 LYS A N 1
ATOM 1322 C CA . LYS A 1 171 ? 15.725 -1.542 -26.171 1.00 96.19 171 LYS A CA 1
ATOM 1323 C C . LYS A 1 171 ? 14.225 -1.773 -25.968 1.00 96.19 171 LYS A C 1
ATOM 1325 O O . LYS A 1 171 ? 13.402 -1.075 -26.564 1.00 96.19 171 LYS A O 1
ATOM 1330 N N . ARG A 1 172 ? 13.852 -2.743 -25.129 1.00 96.19 172 ARG A N 1
ATOM 1331 C CA . ARG A 1 172 ? 12.446 -3.073 -24.843 1.00 96.19 172 ARG A CA 1
ATOM 1332 C C . ARG A 1 172 ? 11.759 -2.010 -23.985 1.00 96.19 172 ARG A C 1
ATOM 1334 O O . ARG A 1 172 ? 10.592 -1.711 -24.236 1.00 96.19 172 ARG A O 1
ATOM 1341 N N . ALA A 1 173 ? 12.474 -1.387 -23.050 1.00 96.50 173 ALA A N 1
ATOM 1342 C CA . ALA A 1 173 ? 11.982 -0.250 -22.276 1.00 96.50 173 ALA A CA 1
ATOM 1343 C C . ALA A 1 173 ? 11.775 0.995 -23.159 1.00 96.50 173 ALA A C 1
ATOM 1345 O O . ALA A 1 173 ? 10.745 1.659 -23.050 1.00 96.50 173 ALA A O 1
ATOM 1346 N N . ALA A 1 174 ? 12.688 1.277 -24.096 1.00 95.44 174 ALA A N 1
ATOM 1347 C CA . ALA A 1 174 ? 12.536 2.375 -25.058 1.00 95.44 174 ALA A CA 1
ATOM 1348 C C . ALA A 1 174 ? 11.321 2.173 -25.980 1.00 95.44 174 ALA A C 1
ATOM 1350 O O . ALA A 1 174 ? 10.571 3.115 -26.261 1.00 95.44 174 ALA A O 1
ATOM 1351 N N . ARG A 1 175 ? 11.079 0.923 -26.399 1.00 94.81 175 ARG A N 1
ATOM 1352 C CA . ARG A 1 175 ? 9.867 0.546 -27.138 1.00 94.81 175 ARG A CA 1
ATOM 1353 C C . ARG A 1 175 ? 8.605 0.811 -26.314 1.00 94.81 175 ARG A C 1
ATOM 1355 O O . ARG A 1 175 ? 7.689 1.447 -26.831 1.00 94.81 175 ARG A O 1
ATOM 1362 N N . LEU A 1 176 ? 8.571 0.388 -25.046 1.00 95.25 176 LEU A N 1
ATOM 1363 C CA . LEU A 1 176 ? 7.451 0.672 -24.142 1.00 95.25 176 LEU A CA 1
ATOM 1364 C C . LEU A 1 176 ? 7.213 2.179 -23.995 1.00 95.25 176 LEU A C 1
ATOM 1366 O O . LEU A 1 176 ? 6.077 2.622 -24.123 1.00 95.25 176 LEU A O 1
ATOM 1370 N N . GLY A 1 177 ? 8.268 2.976 -23.798 1.00 94.25 177 GLY A N 1
ATOM 1371 C CA . GLY A 1 177 ? 8.156 4.436 -23.719 1.00 94.25 177 GLY A CA 1
ATOM 1372 C C . GLY A 1 177 ? 7.521 5.049 -24.972 1.00 94.25 177 GLY A C 1
ATOM 1373 O O . GLY A 1 177 ? 6.630 5.890 -24.872 1.00 94.25 177 GLY A O 1
ATOM 1374 N N . THR A 1 178 ? 7.904 4.564 -26.157 1.00 93.38 178 THR A N 1
ATOM 1375 C CA . THR A 1 178 ? 7.309 5.000 -27.433 1.00 93.38 178 THR A CA 1
ATOM 1376 C C . THR A 1 178 ? 5.832 4.615 -27.544 1.00 93.38 178 THR A C 1
ATOM 1378 O O . THR A 1 178 ? 5.022 5.417 -28.007 1.00 93.38 178 THR A O 1
ATOM 1381 N N . LEU A 1 179 ? 5.466 3.397 -27.132 1.00 93.69 179 LEU A N 1
ATOM 1382 C CA . LEU A 1 179 ? 4.075 2.933 -27.151 1.00 93.69 179 LEU A CA 1
ATOM 1383 C C . LEU A 1 179 ? 3.210 3.717 -26.161 1.00 93.69 179 LEU A C 1
ATOM 1385 O O . LEU A 1 179 ? 2.128 4.164 -26.527 1.00 93.69 179 LEU A O 1
ATOM 1389 N N . LEU A 1 180 ? 3.711 3.955 -24.948 1.00 92.56 180 LEU A N 1
ATOM 1390 C CA . LEU A 1 180 ? 3.025 4.752 -23.935 1.00 92.56 180 LEU A CA 1
ATOM 1391 C C . LEU A 1 180 ? 2.757 6.171 -24.424 1.00 92.56 180 LEU A C 1
ATOM 1393 O O . LEU A 1 180 ? 1.636 6.640 -24.287 1.00 92.56 180 LEU A O 1
ATOM 1397 N N . ALA A 1 181 ? 3.735 6.827 -25.053 1.00 90.69 181 ALA A N 1
ATOM 1398 C CA . ALA A 1 181 ? 3.545 8.165 -25.611 1.00 90.69 181 ALA A CA 1
ATOM 1399 C C . ALA A 1 181 ? 2.460 8.215 -26.706 1.00 90.69 181 ALA A C 1
ATOM 1401 O O . ALA A 1 181 ? 1.794 9.235 -26.864 1.00 90.69 181 ALA A O 1
ATOM 1402 N N . ARG A 1 182 ? 2.268 7.124 -27.461 1.00 90.81 182 ARG A N 1
ATOM 1403 C CA . ARG A 1 182 ? 1.257 7.029 -28.529 1.00 90.81 182 ARG A CA 1
ATOM 1404 C C . ARG A 1 182 ? -0.133 6.671 -28.010 1.00 90.81 182 ARG A C 1
ATOM 1406 O O . ARG A 1 182 ? -1.118 7.226 -28.482 1.00 90.81 182 ARG A O 1
ATOM 1413 N N . GLU A 1 183 ? -0.212 5.749 -27.056 1.00 91.12 183 GLU A N 1
ATOM 1414 C CA . GLU A 1 183 ? -1.476 5.173 -26.581 1.00 91.12 183 GLU A CA 1
ATOM 1415 C C . GLU A 1 183 ? -1.992 5.824 -25.288 1.00 91.12 183 GLU A C 1
ATOM 1417 O O . GLU A 1 183 ? -3.063 5.451 -24.818 1.00 91.12 183 GLU A O 1
ATOM 1422 N N . GLN A 1 184 ? -1.281 6.800 -24.705 1.00 85.31 184 GLN A N 1
ATOM 1423 C CA . GLN A 1 184 ? -1.599 7.379 -23.389 1.00 85.31 184 GLN A CA 1
ATOM 1424 C C . GLN A 1 184 ? -3.068 7.797 -23.225 1.00 85.31 184 GLN A C 1
ATOM 1426 O O . GLN A 1 184 ? -3.643 7.594 -22.160 1.00 85.31 184 GLN A O 1
ATOM 1431 N N . SER A 1 185 ? -3.685 8.368 -24.265 1.00 86.81 185 SER A N 1
ATOM 1432 C CA . SER A 1 185 ? -5.083 8.826 -24.235 1.00 86.81 185 SER A CA 1
ATOM 1433 C C . SER A 1 185 ? -6.114 7.692 -24.208 1.00 86.81 185 SER A C 1
ATOM 1435 O O . SER A 1 185 ? -7.287 7.945 -23.946 1.00 86.81 185 SER A O 1
ATOM 1437 N N . ARG A 1 186 ? -5.691 6.455 -24.486 1.00 87.06 186 ARG A N 1
ATOM 1438 C CA . ARG A 1 186 ? -6.536 5.256 -24.578 1.00 87.06 186 ARG A CA 1
ATOM 1439 C C . ARG A 1 186 ? -6.314 4.291 -23.414 1.00 87.06 186 ARG A C 1
ATOM 1441 O O . ARG A 1 186 ? -7.051 3.319 -23.300 1.00 87.06 186 ARG A O 1
ATOM 1448 N N . LEU A 1 187 ? -5.308 4.538 -22.575 1.00 86.31 187 LEU A N 1
ATOM 1449 C CA . LEU A 1 187 ? -4.969 3.687 -21.438 1.00 86.31 187 LEU A CA 1
ATOM 1450 C C . LEU A 1 187 ? -5.621 4.207 -20.149 1.00 86.31 187 LEU A C 1
ATOM 1452 O O . LEU A 1 187 ? -5.638 5.420 -19.915 1.00 86.31 187 LEU A O 1
ATOM 1456 N N . PRO A 1 188 ? -6.097 3.318 -19.260 1.00 84.19 188 PRO A N 1
ATOM 1457 C CA . PRO A 1 188 ? -6.536 3.722 -17.931 1.00 84.19 188 PRO A CA 1
ATOM 1458 C C . PRO A 1 188 ? -5.377 4.348 -17.152 1.00 84.19 188 PRO A C 1
ATOM 1460 O O . PRO A 1 188 ? -4.302 3.758 -17.040 1.00 84.19 188 PRO A O 1
ATOM 1463 N N . GLN A 1 189 ? -5.596 5.522 -16.553 1.00 79.12 189 GLN A N 1
ATOM 1464 C CA . GLN A 1 189 ? -4.536 6.217 -15.809 1.00 79.12 189 GLN A CA 1
ATOM 1465 C C . GLN A 1 189 ? -3.964 5.375 -14.663 1.00 79.12 189 GLN A C 1
ATOM 1467 O O . GLN A 1 189 ? -2.767 5.431 -14.398 1.00 79.12 189 GLN A O 1
ATOM 1472 N N . ASP A 1 190 ? -4.796 4.570 -14.003 1.00 78.00 190 ASP A N 1
ATOM 1473 C CA . ASP A 1 190 ? -4.375 3.762 -12.857 1.00 78.00 190 ASP A CA 1
ATOM 1474 C C . ASP A 1 190 ? -3.530 2.537 -13.242 1.00 78.00 190 ASP A C 1
ATOM 1476 O O . ASP A 1 190 ? -2.914 1.924 -12.364 1.00 78.00 190 ASP A O 1
ATOM 1480 N N . ALA A 1 191 ? -3.443 2.211 -14.537 1.00 82.00 191 ALA A N 1
ATOM 1481 C CA . ALA A 1 191 ? -2.519 1.209 -15.061 1.00 82.00 191 ALA A CA 1
ATOM 1482 C C . ALA A 1 191 ? -1.096 1.772 -15.271 1.00 82.00 191 ALA A C 1
ATOM 1484 O O . ALA A 1 191 ? -0.130 1.012 -15.369 1.00 82.00 191 ALA A O 1
ATOM 1485 N N . LEU A 1 192 ? -0.931 3.103 -15.297 1.00 85.19 192 LEU A N 1
ATOM 1486 C CA . LEU A 1 192 ? 0.336 3.785 -15.584 1.00 85.19 192 LEU A CA 1
ATOM 1487 C C . LEU A 1 192 ? 1.233 3.884 -14.340 1.00 85.19 192 LEU A C 1
ATOM 1489 O O . LEU A 1 192 ? 1.475 4.957 -13.792 1.00 85.19 192 LEU A O 1
ATOM 1493 N N . LYS A 1 193 ? 1.750 2.737 -13.894 1.00 87.69 193 LYS A N 1
ATOM 1494 C CA . LYS A 1 193 ? 2.611 2.596 -12.706 1.00 87.69 193 LYS A CA 1
ATOM 1495 C C . LYS A 1 193 ? 3.927 1.907 -13.068 1.00 87.69 193 LYS A C 1
ATOM 1497 O O . LYS A 1 193 ? 3.985 1.162 -14.039 1.00 87.69 193 LYS A O 1
ATOM 1502 N N . ASN A 1 194 ? 4.966 2.039 -12.237 1.00 89.06 194 ASN A N 1
ATOM 1503 C CA . ASN A 1 194 ? 6.277 1.389 -12.467 1.00 89.06 194 ASN A CA 1
ATOM 1504 C C . ASN A 1 194 ? 6.180 -0.135 -12.678 1.00 89.06 194 ASN A C 1
ATOM 1506 O O . ASN A 1 194 ? 7.010 -0.720 -13.370 1.00 89.06 194 ASN A O 1
ATOM 1510 N N . LYS A 1 195 ? 5.155 -0.773 -12.097 1.00 88.94 195 LYS A N 1
ATOM 1511 C CA . LYS A 1 195 ? 4.838 -2.199 -12.269 1.00 88.94 195 LYS A CA 1
ATOM 1512 C C . LYS A 1 195 ? 4.612 -2.577 -13.742 1.00 88.94 195 LYS A C 1
ATOM 1514 O O . LYS A 1 195 ? 5.008 -3.667 -14.136 1.00 88.94 195 LYS A O 1
ATOM 1519 N N . LEU A 1 196 ? 4.099 -1.660 -14.566 1.00 91.69 196 LEU A N 1
ATOM 1520 C CA . LEU A 1 196 ? 3.904 -1.871 -16.001 1.00 91.69 196 LEU A CA 1
ATOM 1521 C C . LEU A 1 196 ? 5.217 -2.168 -16.732 1.00 91.69 196 LEU A C 1
ATOM 1523 O O . LEU A 1 196 ? 5.251 -3.041 -17.589 1.00 91.69 196 LEU A O 1
ATOM 1527 N N . VAL A 1 197 ? 6.313 -1.490 -16.373 1.00 94.88 197 VAL A N 1
ATOM 1528 C CA . VAL A 1 197 ? 7.631 -1.740 -16.981 1.00 94.88 197 VAL A CA 1
ATOM 1529 C C . VAL A 1 197 ? 8.102 -3.159 -16.682 1.00 94.88 197 VAL A C 1
ATOM 1531 O O . VAL A 1 197 ? 8.572 -3.861 -17.574 1.00 94.88 197 VAL A O 1
ATOM 1534 N N . ARG A 1 198 ? 7.945 -3.587 -15.425 1.00 93.69 198 ARG A N 1
ATOM 1535 C CA . ARG A 1 198 ? 8.280 -4.943 -14.988 1.00 93.69 198 ARG A CA 1
ATOM 1536 C C . ARG A 1 198 ? 7.474 -5.977 -15.766 1.00 93.69 198 ARG A C 1
ATOM 1538 O O . ARG A 1 198 ? 8.055 -6.884 -16.351 1.00 93.69 198 ARG A O 1
ATOM 1545 N N . ASP A 1 199 ? 6.154 -5.824 -15.770 1.00 92.06 199 ASP A N 1
ATOM 1546 C CA . ASP A 1 199 ? 5.243 -6.800 -16.360 1.00 92.06 199 ASP A CA 1
ATOM 1547 C C . ASP A 1 199 ? 5.406 -6.845 -17.899 1.00 92.06 199 ASP A C 1
ATOM 1549 O O . ASP A 1 199 ? 5.404 -7.927 -18.482 1.00 92.06 199 ASP A O 1
ATOM 1553 N N . TRP A 1 200 ? 5.683 -5.704 -18.547 1.00 94.31 200 TRP A N 1
ATOM 1554 C CA . TRP A 1 200 ? 6.049 -5.622 -19.968 1.00 94.31 200 TRP A CA 1
ATOM 1555 C C . TRP A 1 200 ? 7.327 -6.396 -20.292 1.00 94.31 200 TRP A C 1
ATOM 1557 O O . TRP A 1 200 ? 7.332 -7.231 -21.195 1.00 94.31 200 TRP A O 1
ATOM 1567 N N . LEU A 1 201 ? 8.413 -6.138 -19.558 1.00 95.12 201 LEU A N 1
ATOM 1568 C CA . LEU A 1 201 ? 9.694 -6.793 -19.819 1.00 95.12 201 LEU A CA 1
ATOM 1569 C C . LEU A 1 201 ? 9.634 -8.289 -19.510 1.00 95.12 201 LEU A C 1
ATOM 1571 O O . LEU A 1 201 ? 10.162 -9.079 -20.282 1.00 95.12 201 LEU A O 1
ATOM 1575 N N . LEU A 1 202 ? 8.957 -8.699 -18.435 1.00 93.38 202 LEU A N 1
ATOM 1576 C CA . LEU A 1 202 ? 8.742 -10.119 -18.163 1.00 93.38 202 LEU A CA 1
ATOM 1577 C C . LEU A 1 202 ? 7.936 -10.786 -19.275 1.00 93.38 202 LEU A C 1
ATOM 1579 O O . LEU A 1 202 ? 8.312 -11.869 -19.709 1.00 93.38 202 LEU A O 1
ATOM 1583 N N . HIS A 1 203 ? 6.874 -10.148 -19.770 1.00 91.62 203 HIS A N 1
ATOM 1584 C CA . HIS A 1 203 ? 6.107 -10.689 -20.888 1.00 91.62 203 HIS A CA 1
ATOM 1585 C C . HIS A 1 203 ? 6.983 -10.866 -22.139 1.00 91.62 203 HIS A C 1
ATOM 1587 O O . HIS A 1 203 ? 7.016 -11.957 -22.699 1.00 91.62 203 HIS A O 1
ATOM 1593 N N . GLU A 1 204 ? 7.754 -9.842 -22.530 1.00 92.06 204 GLU A N 1
ATOM 1594 C CA . GLU A 1 204 ? 8.684 -9.918 -23.673 1.00 92.06 204 GLU A CA 1
ATOM 1595 C C . GLU A 1 204 ? 9.778 -10.987 -23.482 1.00 92.06 204 GLU A C 1
ATOM 1597 O O . GLU A 1 204 ? 10.312 -11.504 -24.463 1.00 92.06 204 GLU A O 1
ATOM 1602 N N . LEU A 1 205 ? 10.145 -11.294 -22.232 1.00 92.50 205 LEU A N 1
ATOM 1603 C CA . LEU A 1 205 ? 11.159 -12.294 -21.887 1.00 92.50 205 LEU A CA 1
ATOM 1604 C C . LEU A 1 205 ? 10.608 -13.734 -21.893 1.00 92.50 205 LEU A C 1
ATOM 1606 O O . LEU A 1 205 ? 11.386 -14.680 -21.993 1.00 92.50 205 LEU A O 1
ATOM 1610 N N . GLY A 1 206 ? 9.288 -13.915 -21.782 1.00 89.94 206 GLY A N 1
ATOM 1611 C CA . GLY A 1 206 ? 8.643 -15.228 -21.625 1.00 89.94 206 GLY A CA 1
ATOM 1612 C C . GLY A 1 206 ? 8.235 -15.581 -20.186 1.00 89.94 206 GLY A C 1
ATOM 1613 O O . GLY A 1 206 ? 7.931 -16.735 -19.896 1.00 89.94 206 GLY A O 1
ATOM 1614 N N . GLY A 1 207 ? 8.200 -14.600 -19.283 1.00 89.50 207 GLY A N 1
ATOM 1615 C CA . GLY A 1 207 ? 7.696 -14.720 -17.913 1.00 89.50 207 GLY A CA 1
ATOM 1616 C C . GLY A 1 207 ? 8.752 -15.063 -16.857 1.00 89.50 207 GLY A C 1
ATOM 1617 O O . GLY A 1 207 ? 9.955 -15.108 -17.121 1.00 89.50 207 GLY A O 1
ATOM 1618 N N . MET A 1 208 ? 8.282 -15.307 -15.631 1.00 86.94 208 MET A N 1
ATOM 1619 C CA . MET A 1 208 ? 9.107 -15.592 -14.446 1.00 86.94 208 MET A CA 1
ATOM 1620 C C . MET A 1 208 ? 9.964 -16.856 -14.595 1.00 86.94 208 MET A C 1
ATOM 1622 O O . MET A 1 208 ? 11.050 -16.920 -14.028 1.00 86.94 208 MET A O 1
ATOM 1626 N N . GLY A 1 209 ? 9.526 -17.829 -15.402 1.00 87.00 209 GLY A N 1
ATOM 1627 C CA . GLY A 1 209 ? 10.264 -19.072 -15.653 1.00 87.00 209 GLY A CA 1
ATOM 1628 C C . GLY A 1 209 ? 11.495 -18.925 -16.557 1.00 87.00 209 GLY A C 1
ATOM 1629 O O . GLY A 1 209 ? 12.258 -19.877 -16.703 1.00 87.00 209 GLY A O 1
ATOM 1630 N N . HIS A 1 210 ? 11.711 -17.761 -17.181 1.00 92.81 210 HIS A N 1
ATOM 1631 C CA . HIS A 1 210 ? 12.876 -17.553 -18.038 1.00 92.81 210 HIS A CA 1
ATOM 1632 C C . HIS A 1 210 ? 14.174 -17.443 -17.205 1.00 92.81 210 HIS A C 1
ATOM 1634 O O . HIS A 1 210 ? 14.187 -16.700 -16.226 1.00 92.81 210 HIS A O 1
ATOM 1640 N N . PRO A 1 211 ? 15.310 -18.056 -17.604 1.00 92.31 211 PRO A N 1
ATOM 1641 C CA . PRO A 1 211 ? 16.548 -18.061 -16.803 1.00 92.31 211 PRO A CA 1
ATOM 1642 C C . PRO A 1 211 ? 17.117 -16.681 -16.430 1.00 92.31 211 PRO A C 1
ATOM 1644 O O . PRO A 1 211 ? 17.860 -16.550 -15.463 1.00 92.31 211 PRO A O 1
ATOM 1647 N N . GLN A 1 212 ? 16.790 -15.645 -17.206 1.00 93.62 212 GLN A N 1
ATOM 1648 C CA . GLN A 1 212 ? 17.232 -14.262 -16.964 1.00 93.62 212 GLN A CA 1
ATOM 1649 C C . GLN A 1 212 ? 16.226 -13.422 -16.160 1.00 93.62 212 GLN A C 1
ATOM 1651 O O . GLN A 1 212 ? 16.501 -12.256 -15.885 1.00 93.62 212 GLN A O 1
ATOM 1656 N N . SER A 1 213 ? 15.057 -13.967 -15.801 1.00 93.44 213 SER A N 1
ATOM 1657 C CA . SER A 1 213 ? 13.999 -13.211 -15.116 1.00 93.44 213 SER A CA 1
ATOM 1658 C C . SER A 1 213 ? 14.495 -12.656 -13.778 1.00 93.44 213 SER A C 1
ATOM 1660 O O . SER A 1 213 ? 14.332 -11.470 -13.509 1.00 93.44 213 SER A O 1
ATOM 1662 N N . ALA A 1 214 ? 15.186 -13.473 -12.979 1.00 94.38 214 ALA A N 1
ATOM 1663 C CA . ALA A 1 214 ? 15.667 -13.089 -11.657 1.00 94.38 214 ALA A CA 1
ATOM 1664 C C . ALA A 1 214 ? 16.680 -11.930 -11.705 1.00 94.38 214 ALA A C 1
ATOM 1666 O O . ALA A 1 214 ? 16.530 -10.946 -10.979 1.00 94.38 214 ALA A O 1
ATOM 1667 N N . THR A 1 215 ? 17.687 -12.003 -12.582 1.00 96.75 215 THR A N 1
ATOM 1668 C CA . THR A 1 215 ? 18.701 -10.941 -12.718 1.00 96.75 215 THR A CA 1
ATOM 1669 C C . THR A 1 215 ? 18.116 -9.673 -13.336 1.00 96.75 215 THR A C 1
ATOM 1671 O O . THR A 1 215 ? 18.440 -8.574 -12.884 1.00 96.75 215 THR A O 1
ATOM 1674 N N . LEU A 1 216 ? 17.188 -9.801 -14.294 1.00 96.62 216 LEU A N 1
ATOM 1675 C CA . LEU A 1 216 ? 16.432 -8.672 -14.840 1.00 96.62 216 LEU A CA 1
ATOM 1676 C C . LEU A 1 216 ? 15.605 -7.969 -13.756 1.00 96.62 216 LEU A C 1
ATOM 1678 O O . LEU A 1 216 ? 15.654 -6.747 -13.638 1.00 96.62 216 LEU A O 1
ATOM 1682 N N . LEU A 1 217 ? 14.849 -8.723 -12.956 1.00 95.19 217 LEU A N 1
ATOM 1683 C CA . LEU A 1 217 ? 14.009 -8.171 -11.893 1.00 95.19 217 LEU A CA 1
ATOM 1684 C C . LEU A 1 217 ? 14.831 -7.504 -10.798 1.00 95.19 217 LEU A C 1
ATOM 1686 O O . LEU A 1 217 ? 14.458 -6.428 -10.328 1.00 95.19 217 LEU A O 1
ATOM 1690 N N . ARG A 1 218 ? 15.970 -8.099 -10.436 1.00 96.62 218 ARG A N 1
ATOM 1691 C CA . ARG A 1 218 ? 16.918 -7.495 -9.501 1.00 96.62 218 ARG A CA 1
ATOM 1692 C C . ARG A 1 218 ? 17.448 -6.166 -10.034 1.00 96.62 218 ARG A C 1
ATOM 1694 O O . ARG A 1 218 ? 17.412 -5.175 -9.311 1.00 96.62 218 ARG A O 1
ATOM 1701 N N . TRP A 1 219 ? 17.863 -6.118 -11.300 1.00 97.69 219 TRP A N 1
ATOM 1702 C CA . TRP A 1 219 ? 18.311 -4.883 -11.947 1.00 97.69 219 TRP A CA 1
ATOM 1703 C C . TRP A 1 219 ? 17.217 -3.809 -11.982 1.00 97.69 219 TRP A C 1
ATOM 1705 O O . TRP A 1 219 ? 17.453 -2.676 -11.566 1.00 97.69 219 TRP A O 1
ATOM 1715 N N . LEU A 1 220 ? 15.994 -4.165 -12.394 1.00 97.25 220 LEU A N 1
ATOM 1716 C CA . LEU A 1 220 ? 14.849 -3.248 -12.373 1.00 97.25 220 LEU A CA 1
ATOM 1717 C C . LEU A 1 220 ? 14.563 -2.722 -10.963 1.00 97.25 220 LEU A C 1
ATOM 1719 O O . LEU A 1 220 ? 14.226 -1.549 -10.809 1.00 97.25 220 LEU A O 1
ATOM 1723 N N . GLY A 1 221 ? 14.705 -3.574 -9.945 1.00 96.44 221 GLY A N 1
ATOM 1724 C CA . GLY A 1 221 ? 14.602 -3.196 -8.539 1.00 96.44 221 GLY A CA 1
ATOM 1725 C C . GLY A 1 221 ? 15.631 -2.136 -8.159 1.00 96.44 221 GLY A C 1
ATOM 1726 O O . GLY A 1 221 ? 15.252 -1.075 -7.672 1.00 96.44 221 GLY A O 1
ATOM 1727 N N . LEU A 1 222 ? 16.910 -2.370 -8.460 1.00 97.12 222 LEU A N 1
ATOM 1728 C CA . LEU A 1 222 ? 17.988 -1.420 -8.173 1.00 97.12 222 LEU A CA 1
ATOM 1729 C C . LEU A 1 222 ? 17.779 -0.067 -8.869 1.00 97.12 222 LEU A C 1
ATOM 1731 O O . LEU A 1 222 ? 17.887 0.980 -8.230 1.00 97.12 222 LEU A O 1
ATOM 1735 N N . VAL A 1 223 ? 17.416 -0.073 -10.157 1.00 96.44 223 VAL A N 1
ATOM 1736 C CA . VAL A 1 223 ? 17.127 1.167 -10.899 1.00 96.44 223 VAL A CA 1
ATOM 1737 C C . VAL A 1 223 ? 15.923 1.892 -10.290 1.00 96.44 223 VAL A C 1
ATOM 1739 O O . VAL A 1 223 ? 15.955 3.109 -10.119 1.00 96.44 223 VAL A O 1
ATOM 1742 N N . LYS A 1 224 ? 14.863 1.162 -9.921 1.00 94.94 224 LYS A N 1
ATOM 1743 C CA . LYS A 1 224 ? 13.674 1.734 -9.276 1.00 94.94 224 LYS A CA 1
ATOM 1744 C C . LYS A 1 224 ? 14.007 2.371 -7.927 1.00 94.94 224 LYS A C 1
ATOM 1746 O O . LYS A 1 224 ? 13.474 3.439 -7.637 1.00 94.94 224 LYS A O 1
ATOM 1751 N N . GLU A 1 225 ? 14.859 1.749 -7.115 1.00 93.44 225 GLU A N 1
ATOM 1752 C CA . GLU A 1 225 ? 15.289 2.324 -5.837 1.00 93.44 225 GLU A CA 1
ATOM 1753 C C . GLU A 1 225 ? 16.132 3.588 -6.036 1.00 93.44 225 GLU A C 1
ATOM 1755 O O . GLU A 1 225 ? 15.924 4.568 -5.325 1.00 93.44 225 GLU A O 1
ATOM 1760 N N . GLN A 1 226 ? 16.996 3.641 -7.057 1.00 93.50 226 GLN A N 1
ATOM 1761 C CA . GLN A 1 226 ? 17.674 4.891 -7.416 1.00 93.50 226 GLN A CA 1
ATOM 1762 C C . GLN A 1 226 ? 16.671 5.988 -7.798 1.00 93.50 226 GLN A C 1
ATOM 1764 O O . GLN A 1 226 ? 16.712 7.080 -7.241 1.00 93.50 226 GLN A O 1
ATOM 1769 N N . VAL A 1 227 ? 15.716 5.677 -8.679 1.00 92.19 227 VAL A N 1
ATOM 1770 C CA . VAL A 1 227 ? 14.686 6.635 -9.112 1.00 92.19 227 VAL A CA 1
ATOM 1771 C C . VAL A 1 227 ? 13.860 7.144 -7.937 1.00 92.19 227 VAL A C 1
ATOM 1773 O O . VAL A 1 227 ? 13.537 8.323 -7.899 1.00 92.19 227 VAL A O 1
ATOM 1776 N N . LYS A 1 228 ? 13.520 6.285 -6.971 1.00 89.19 228 LYS A N 1
ATOM 1777 C CA . LYS A 1 228 ? 12.808 6.701 -5.756 1.00 89.19 228 LYS A CA 1
ATOM 1778 C C . LYS A 1 228 ? 13.631 7.652 -4.891 1.00 89.19 228 LYS A C 1
ATOM 1780 O O . LYS A 1 228 ? 13.049 8.591 -4.359 1.00 89.19 228 LYS A O 1
ATOM 1785 N N . ARG A 1 229 ? 14.938 7.405 -4.739 1.00 88.31 229 ARG A N 1
ATOM 1786 C CA . ARG A 1 229 ? 15.840 8.272 -3.961 1.00 88.31 229 ARG A CA 1
ATOM 1787 C C . ARG A 1 229 ? 15.958 9.665 -4.572 1.00 88.31 229 ARG A C 1
ATOM 1789 O O . ARG A 1 229 ? 15.938 10.643 -3.836 1.00 88.31 229 ARG A O 1
ATOM 1796 N N . ASP A 1 230 ? 16.017 9.739 -5.898 1.00 89.06 230 ASP A N 1
ATOM 1797 C CA . ASP A 1 230 ? 16.192 11.003 -6.623 1.00 89.06 230 ASP A CA 1
ATOM 1798 C C . ASP A 1 230 ? 14.861 11.706 -6.935 1.00 89.06 230 ASP A C 1
ATOM 1800 O O . ASP A 1 230 ? 14.848 12.811 -7.481 1.00 89.06 230 ASP A O 1
ATOM 1804 N N . PHE A 1 231 ? 13.723 11.073 -6.631 1.00 88.62 231 PHE A N 1
ATOM 1805 C CA . PHE A 1 231 ? 12.414 11.628 -6.944 1.00 88.62 231 PHE A CA 1
ATOM 1806 C C . PHE A 1 231 ? 12.140 12.859 -6.067 1.00 88.62 231 PHE A C 1
ATOM 1808 O O . PHE A 1 231 ? 12.086 12.720 -4.841 1.00 88.62 231 PHE A O 1
ATOM 1815 N N . PRO A 1 232 ? 11.923 14.057 -6.648 1.00 89.44 232 PRO A N 1
ATOM 1816 C CA . PRO A 1 232 ? 11.762 15.266 -5.852 1.00 89.44 232 PRO A CA 1
ATOM 1817 C C . PRO A 1 232 ? 10.557 15.155 -4.919 1.00 89.44 232 PRO A C 1
ATOM 1819 O O . PRO A 1 232 ? 9.505 14.634 -5.296 1.00 89.44 232 PRO A O 1
ATOM 1822 N N . LEU A 1 233 ? 10.686 15.665 -3.700 1.00 89.31 233 LEU A N 1
ATOM 1823 C CA . LEU A 1 233 ? 9.615 15.575 -2.705 1.00 89.31 233 LEU A CA 1
ATOM 1824 C C . LEU A 1 233 ? 8.784 16.854 -2.595 1.00 89.31 233 LEU A C 1
ATOM 1826 O O . LEU A 1 233 ? 7.797 16.872 -1.868 1.00 89.31 233 LEU A O 1
ATOM 1830 N N . ASP A 1 234 ? 9.152 17.908 -3.325 1.00 85.56 234 ASP A N 1
ATOM 1831 C CA . ASP A 1 234 ? 8.591 19.255 -3.153 1.00 85.56 234 ASP A CA 1
ATOM 1832 C C . ASP A 1 234 ? 7.103 19.377 -3.473 1.00 85.56 234 ASP A C 1
ATOM 1834 O O . ASP A 1 234 ? 6.444 20.313 -3.028 1.00 85.56 234 ASP A O 1
ATOM 1838 N N . TRP A 1 235 ? 6.569 18.407 -4.208 1.00 86.38 235 TRP A N 1
ATOM 1839 C CA . TRP A 1 235 ? 5.162 18.344 -4.583 1.00 86.38 235 TRP A CA 1
ATOM 1840 C C . TRP A 1 235 ? 4.301 17.544 -3.599 1.00 86.38 235 TRP A C 1
ATOM 1842 O O . TRP A 1 235 ? 3.073 17.583 -3.703 1.00 86.38 235 TRP A O 1
ATOM 1852 N N . PHE A 1 236 ? 4.918 16.834 -2.650 1.00 92.44 236 PHE A N 1
ATOM 1853 C CA . PHE A 1 236 ? 4.207 16.182 -1.555 1.00 92.44 236 PHE A CA 1
ATOM 1854 C C . PHE A 1 236 ? 3.985 17.175 -0.413 1.00 92.44 236 PHE A C 1
ATOM 1856 O O . PHE A 1 236 ? 4.917 17.861 0.023 1.00 92.44 236 PHE A O 1
ATOM 1863 N N . LEU A 1 237 ? 2.759 17.219 0.114 1.00 93.94 237 LEU A N 1
ATOM 1864 C CA . LEU A 1 237 ? 2.488 17.997 1.321 1.00 93.94 237 LEU A CA 1
ATOM 1865 C C . LEU A 1 237 ? 3.255 17.412 2.521 1.00 93.94 237 LEU A C 1
ATOM 1867 O O . LEU A 1 237 ? 3.493 16.195 2.571 1.00 93.94 237 LEU A O 1
ATOM 1871 N N . PRO A 1 238 ? 3.658 18.253 3.490 1.00 95.44 238 PRO A N 1
ATOM 1872 C CA . PRO A 1 238 ? 4.261 17.790 4.731 1.00 95.44 238 PRO A CA 1
ATOM 1873 C C . PRO A 1 238 ? 3.347 16.821 5.488 1.00 95.44 238 PRO A C 1
ATOM 1875 O O . PRO A 1 238 ? 2.138 17.025 5.565 1.00 95.44 238 PRO A O 1
ATOM 1878 N N . ALA A 1 239 ? 3.932 15.802 6.119 1.00 95.56 239 ALA A N 1
ATOM 1879 C CA . ALA A 1 239 ? 3.188 14.830 6.922 1.00 95.56 239 ALA A CA 1
ATOM 1880 C C . ALA A 1 239 ? 2.319 15.486 8.010 1.00 95.56 239 ALA A C 1
ATOM 1882 O O . ALA A 1 239 ? 1.162 15.119 8.173 1.00 95.56 239 ALA A O 1
ATOM 1883 N N . ALA A 1 240 ? 2.845 16.495 8.710 1.00 94.69 240 ALA A N 1
ATOM 1884 C CA . ALA A 1 240 ? 2.112 17.201 9.762 1.00 94.69 240 ALA A CA 1
ATOM 1885 C C . ALA A 1 240 ? 0.848 17.914 9.246 1.00 94.69 240 ALA A C 1
ATOM 1887 O O . ALA A 1 240 ? -0.160 17.945 9.946 1.00 94.69 240 ALA A O 1
ATOM 1888 N N . GLU A 1 241 ? 0.888 18.448 8.021 1.00 95.81 241 GLU A N 1
ATOM 1889 C CA . GLU A 1 241 ? -0.267 19.100 7.394 1.00 95.81 241 GLU A CA 1
ATOM 1890 C C . GLU A 1 241 ? -1.356 18.078 7.059 1.00 95.81 241 GLU A C 1
ATOM 1892 O O . GLU A 1 241 ? -2.530 18.309 7.341 1.00 95.81 241 GLU A O 1
ATOM 1897 N N . TRP A 1 242 ? -0.966 16.915 6.527 1.00 97.06 242 TRP A N 1
ATOM 1898 C CA . TRP A 1 242 ? -1.902 15.815 6.305 1.00 97.06 242 TRP A CA 1
ATOM 1899 C C . TRP A 1 242 ? -2.554 15.351 7.601 1.00 97.06 242 TRP A C 1
ATOM 1901 O O . TRP A 1 242 ? -3.774 15.236 7.649 1.00 97.06 242 TRP A O 1
ATOM 1911 N N . ILE A 1 243 ? -1.757 15.112 8.644 1.00 96.69 243 ILE A N 1
ATOM 1912 C CA . ILE A 1 243 ? -2.259 14.607 9.926 1.00 96.69 243 ILE A CA 1
ATOM 1913 C C . ILE A 1 243 ? -3.291 15.566 10.522 1.00 96.69 243 ILE A C 1
ATOM 1915 O O . ILE A 1 243 ? -4.387 15.133 10.867 1.00 96.69 243 ILE A O 1
ATOM 1919 N N . ALA A 1 244 ? -2.976 16.865 10.572 1.00 95.88 244 ALA A N 1
ATOM 1920 C CA . ALA A 1 244 ? -3.894 17.874 11.093 1.00 95.88 244 ALA A CA 1
ATOM 1921 C C . ALA A 1 244 ? -5.241 17.857 10.354 1.00 95.88 244 ALA A C 1
ATOM 1923 O O . ALA A 1 244 ? -6.291 17.796 10.989 1.00 95.88 244 ALA A O 1
ATOM 1924 N N . ARG A 1 245 ? -5.216 17.818 9.017 1.00 96.38 245 ARG A N 1
ATOM 1925 C CA . ARG A 1 245 ? -6.440 17.802 8.202 1.00 96.38 245 ARG A CA 1
ATOM 1926 C C . ARG A 1 245 ? -7.246 16.520 8.355 1.00 96.38 245 ARG A C 1
ATOM 1928 O O . ARG A 1 245 ? -8.468 16.576 8.398 1.00 96.38 245 ARG A O 1
ATOM 1935 N N . ILE A 1 246 ? -6.582 15.368 8.444 1.00 97.06 246 ILE A N 1
ATOM 1936 C CA . ILE A 1 246 ? -7.265 14.086 8.665 1.00 97.06 246 ILE A CA 1
ATOM 1937 C C . ILE A 1 246 ? -8.027 14.127 9.992 1.00 97.06 246 ILE A C 1
ATOM 1939 O O . ILE A 1 246 ? -9.198 13.758 10.028 1.00 97.06 246 ILE A O 1
ATOM 1943 N N . HIS A 1 247 ? -7.398 14.635 11.055 1.00 95.62 247 HIS A N 1
ATOM 1944 C CA . HIS A 1 247 ? -8.043 14.782 12.361 1.00 95.62 247 HIS A CA 1
ATOM 1945 C C . HIS A 1 247 ? -9.179 15.809 12.359 1.00 95.62 247 HIS A C 1
ATOM 1947 O O . HIS A 1 247 ? -10.223 15.545 12.949 1.00 95.62 247 HIS A O 1
ATOM 1953 N N . GLU A 1 248 ? -9.028 16.943 11.668 1.00 94.81 248 GLU A N 1
ATOM 1954 C CA . GLU A 1 248 ? -10.105 17.936 11.490 1.00 94.81 248 GLU A CA 1
ATOM 1955 C C . GLU A 1 248 ? -11.339 17.346 10.790 1.00 94.81 248 GLU A C 1
ATOM 1957 O O . GLU A 1 248 ? -12.469 17.722 11.098 1.00 94.81 248 GLU A O 1
ATOM 1962 N N . LEU A 1 249 ? -11.125 16.387 9.887 1.00 94.94 249 LEU A N 1
ATOM 1963 C CA . LEU A 1 249 ? -12.173 15.642 9.188 1.00 94.94 249 LEU A CA 1
ATOM 1964 C C . LEU A 1 249 ? -12.726 14.451 9.992 1.00 94.94 249 LEU A C 1
ATOM 1966 O O . LEU A 1 249 ? -13.544 13.694 9.471 1.00 94.94 249 LEU A O 1
ATOM 1970 N N . GLY A 1 250 ? -12.289 14.258 11.240 1.00 94.12 250 GLY A N 1
ATOM 1971 C CA . GLY A 1 250 ? -12.717 13.142 12.090 1.00 94.12 250 GLY A CA 1
ATOM 1972 C C . GLY A 1 250 ? -12.138 11.781 11.688 1.00 94.12 250 GLY A C 1
ATOM 1973 O O . GLY A 1 250 ? -12.645 10.748 12.119 1.00 94.12 250 GLY A O 1
ATOM 1974 N N . GLY A 1 251 ? -11.100 11.760 10.850 1.00 96.25 251 GLY A N 1
ATOM 1975 C CA . GLY A 1 251 ? -10.379 10.542 10.495 1.00 96.25 251 GLY A CA 1
ATOM 1976 C C . GLY A 1 251 ? -9.322 10.154 11.524 1.00 96.25 251 GLY A C 1
ATOM 1977 O O . GLY A 1 251 ? -8.960 10.937 12.401 1.00 96.25 251 GLY A O 1
ATOM 1978 N N . THR A 1 252 ? -8.786 8.945 11.381 1.00 97.62 252 THR A N 1
ATOM 1979 C CA . THR A 1 252 ? -7.633 8.460 12.149 1.00 97.62 252 THR A CA 1
ATOM 1980 C C . THR A 1 252 ? -6.400 8.326 11.265 1.00 97.62 252 THR A C 1
ATOM 1982 O O . THR A 1 252 ? -6.500 8.119 10.051 1.00 97.62 252 THR A O 1
ATOM 1985 N N . VAL A 1 253 ? -5.221 8.432 11.881 1.00 97.62 253 VAL A N 1
ATOM 1986 C CA . VAL A 1 253 ? -3.928 8.282 11.210 1.00 97.62 253 VAL A CA 1
ATOM 1987 C C . VAL A 1 253 ? -3.161 7.090 11.766 1.00 97.62 253 VAL A C 1
ATOM 1989 O O . VAL A 1 253 ? -2.867 7.025 12.962 1.00 97.62 253 VAL A O 1
ATOM 1992 N N . THR A 1 254 ? -2.744 6.201 10.869 1.00 97.00 254 THR A N 1
ATOM 1993 C CA . THR A 1 254 ? -1.808 5.116 11.163 1.00 97.00 254 THR A CA 1
ATOM 1994 C C . THR A 1 254 ? -0.503 5.303 10.405 1.00 97.00 254 THR A C 1
ATOM 1996 O O . THR A 1 254 ? -0.510 5.629 9.218 1.00 97.00 254 THR A O 1
ATOM 1999 N N . LEU A 1 255 ? 0.624 5.062 11.074 1.00 95.19 255 LEU A N 1
ATOM 2000 C CA . LEU A 1 255 ? 1.919 4.946 10.405 1.00 95.19 255 LEU A CA 1
ATOM 2001 C C . LEU A 1 255 ? 2.120 3.501 9.900 1.00 95.19 255 LEU A C 1
ATOM 2003 O O . LEU A 1 255 ? 2.254 2.606 10.742 1.00 95.19 255 LEU A O 1
ATOM 2007 N N . PRO A 1 256 ? 2.135 3.254 8.574 1.00 94.75 256 PRO A N 1
ATOM 2008 C CA . PRO A 1 256 ? 2.414 1.938 8.011 1.00 94.75 256 PRO A CA 1
ATOM 2009 C C . PRO A 1 256 ? 3.911 1.620 8.045 1.00 94.75 256 PRO A C 1
ATOM 2011 O O . PRO A 1 256 ? 4.726 2.523 8.186 1.00 94.75 256 PRO A O 1
ATOM 2014 N N . HIS A 1 257 ? 4.283 0.355 7.866 1.00 86.50 257 HIS A N 1
ATOM 2015 C CA . HIS A 1 257 ? 5.667 -0.109 7.668 1.00 86.50 257 HIS A CA 1
ATOM 2016 C C . HIS A 1 257 ? 6.752 0.575 8.543 1.00 86.50 257 HIS A C 1
ATOM 2018 O O . HIS A 1 257 ? 7.756 1.083 8.028 1.00 86.50 257 HIS A O 1
ATOM 2024 N N . PRO A 1 258 ? 6.597 0.623 9.874 1.00 69.25 258 PRO A N 1
ATOM 2025 C CA . PRO A 1 258 ? 7.384 1.500 10.742 1.00 69.25 258 PRO A CA 1
ATOM 2026 C C . PRO A 1 258 ? 8.889 1.219 10.769 1.00 69.25 258 PRO A C 1
ATOM 2028 O O . PRO A 1 258 ? 9.644 2.104 11.160 1.00 69.25 258 PRO A O 1
ATOM 2031 N N . GLU A 1 259 ? 9.367 0.046 10.331 1.00 79.38 259 GLU A N 1
ATOM 2032 C CA . GLU A 1 259 ? 10.814 -0.189 10.175 1.00 79.38 259 GLU A CA 1
ATOM 2033 C C . GLU A 1 259 ? 11.474 0.833 9.246 1.00 79.38 259 GLU A C 1
ATOM 2035 O O . GLU A 1 259 ? 12.634 1.186 9.452 1.00 79.38 259 GLU A O 1
ATOM 2040 N N . PHE A 1 260 ? 10.733 1.341 8.258 1.00 77.56 260 PHE A N 1
ATOM 2041 C CA . PHE A 1 260 ? 11.215 2.364 7.335 1.00 77.56 260 PHE A CA 1
ATOM 2042 C C . PHE A 1 260 ? 11.029 3.792 7.863 1.00 77.56 260 PHE A C 1
ATOM 2044 O O . PHE A 1 260 ? 11.589 4.724 7.290 1.00 77.56 260 PHE A O 1
ATOM 2051 N N . PHE A 1 261 ? 10.266 3.978 8.944 1.00 79.56 261 PHE A N 1
ATOM 2052 C CA . PHE A 1 261 ? 9.842 5.293 9.435 1.00 79.56 261 PHE A CA 1
ATOM 2053 C C . PHE A 1 261 ? 10.070 5.475 10.941 1.00 79.56 261 PHE A C 1
ATOM 2055 O O . PHE A 1 261 ? 9.333 6.203 11.606 1.00 79.56 261 PHE A O 1
ATOM 2062 N N . TRP A 1 262 ? 11.105 4.834 11.486 1.00 83.25 262 TRP A N 1
ATOM 2063 C CA . TRP A 1 262 ? 11.435 4.908 12.911 1.00 83.25 262 TRP A CA 1
ATOM 2064 C C . TRP A 1 262 ? 11.633 6.352 13.397 1.00 83.25 262 TRP A C 1
ATOM 2066 O O . TRP A 1 262 ? 11.056 6.749 14.406 1.00 83.25 262 TRP A O 1
ATOM 2076 N N . ASP A 1 263 ? 12.339 7.173 12.618 1.00 85.88 263 ASP A N 1
ATOM 2077 C CA . ASP A 1 263 ? 12.555 8.593 12.925 1.00 85.88 263 ASP A CA 1
ATOM 2078 C C . ASP A 1 263 ? 11.231 9.369 13.071 1.00 85.88 263 ASP A C 1
ATOM 2080 O O . ASP A 1 263 ? 11.138 10.321 13.845 1.00 85.88 263 ASP A O 1
ATOM 2084 N N . ALA A 1 264 ? 10.183 8.969 12.340 1.00 86.19 264 ALA A N 1
ATOM 2085 C CA . ALA A 1 264 ? 8.860 9.583 12.439 1.00 86.19 264 ALA A CA 1
ATOM 2086 C C . ALA A 1 264 ? 8.135 9.189 13.741 1.00 86.19 264 ALA A C 1
ATOM 2088 O O . ALA A 1 264 ? 7.418 10.013 14.313 1.00 86.19 264 ALA A O 1
ATOM 2089 N N . LEU A 1 265 ? 8.350 7.963 14.240 1.00 84.69 265 LEU A N 1
ATOM 2090 C CA . LEU A 1 265 ? 7.866 7.538 15.559 1.00 84.69 265 LEU A CA 1
ATOM 2091 C C . LEU A 1 265 ? 8.559 8.318 16.681 1.00 84.69 265 LEU A C 1
ATOM 2093 O O . LEU A 1 265 ? 7.892 8.807 17.592 1.00 84.69 265 LEU A O 1
ATOM 2097 N N . GLU A 1 266 ? 9.883 8.472 16.602 1.00 85.31 266 GLU A N 1
ATOM 2098 C CA . GLU A 1 266 ? 10.672 9.207 17.602 1.00 85.31 266 GLU A CA 1
ATOM 2099 C C . GLU A 1 266 ? 10.345 10.703 17.628 1.00 85.31 266 GLU A C 1
ATOM 2101 O O . GLU A 1 266 ? 10.362 11.327 18.690 1.00 85.31 266 GLU A O 1
ATOM 2106 N N . ALA A 1 267 ? 9.973 11.272 16.479 1.00 87.38 267 ALA A N 1
ATOM 2107 C CA . ALA A 1 267 ? 9.535 12.660 16.377 1.00 87.38 267 ALA A CA 1
ATOM 2108 C C . ALA A 1 267 ? 8.180 12.941 17.054 1.00 87.38 267 ALA A C 1
ATOM 2110 O O . ALA A 1 267 ? 7.801 14.106 17.183 1.00 87.38 267 ALA A O 1
ATOM 2111 N N . GLY A 1 268 ? 7.451 11.909 17.495 1.00 86.81 268 GLY A N 1
ATOM 2112 C CA . GLY A 1 268 ? 6.201 12.070 18.236 1.00 86.81 268 GLY A CA 1
ATOM 2113 C C . GLY A 1 268 ? 5.068 12.644 17.388 1.00 86.81 268 GLY A C 1
ATOM 2114 O O . GLY A 1 268 ? 4.323 13.505 17.863 1.00 86.81 268 GLY A O 1
ATOM 2115 N N . LEU A 1 269 ? 4.946 12.192 16.133 1.00 90.06 269 LEU A N 1
ATOM 2116 C CA . LEU A 1 269 ? 3.799 12.535 15.293 1.00 90.06 269 LEU A CA 1
ATOM 2117 C C . LEU A 1 269 ? 2.484 12.177 16.014 1.00 90.06 269 LEU A C 1
ATOM 2119 O O . LEU A 1 269 ? 2.419 11.136 16.673 1.00 90.06 269 LEU A O 1
ATOM 2123 N N . PRO A 1 270 ? 1.425 13.000 15.895 1.00 93.00 270 PRO A N 1
ATOM 2124 C CA . PRO A 1 270 ? 0.153 12.707 16.537 1.00 93.00 270 PRO A CA 1
ATOM 2125 C C . PRO A 1 270 ? -0.555 11.587 15.769 1.00 93.00 270 PRO A C 1
ATOM 2127 O O . PRO A 1 270 ? -1.323 11.843 14.853 1.00 93.00 270 PRO A O 1
ATOM 2130 N N . LEU A 1 271 ? -0.254 10.340 16.115 1.00 94.75 271 LEU A N 1
ATOM 2131 C CA . LEU A 1 271 ? -0.809 9.147 15.475 1.00 94.75 271 LEU A CA 1
ATOM 2132 C C . LEU A 1 271 ? -1.937 8.550 16.325 1.00 94.75 271 LEU A C 1
ATOM 2134 O O . LEU A 1 271 ? -1.948 8.684 17.551 1.00 94.75 271 LEU A O 1
ATOM 2138 N N . ASP A 1 272 ? -2.859 7.846 15.674 1.00 96.81 272 ASP A N 1
ATOM 2139 C CA . ASP A 1 272 ? -3.892 7.029 16.318 1.00 96.81 272 ASP A CA 1
ATOM 2140 C C . ASP A 1 272 ? -3.501 5.551 16.340 1.00 96.81 272 ASP A C 1
ATOM 2142 O O . ASP A 1 272 ? -3.840 4.832 17.285 1.00 96.81 272 ASP A O 1
ATOM 2146 N N . GLY A 1 273 ? -2.759 5.112 15.321 1.00 96.00 273 GLY A N 1
ATOM 2147 C CA . GLY A 1 273 ? -2.257 3.753 15.191 1.00 96.00 273 GLY A CA 1
ATOM 2148 C C . GLY A 1 273 ? -0.839 3.673 14.628 1.00 96.00 273 GLY A C 1
ATOM 2149 O O . GLY A 1 273 ? -0.318 4.607 14.016 1.00 96.00 273 GLY A O 1
ATOM 2150 N N . VAL A 1 274 ? -0.204 2.525 14.833 1.00 95.50 274 VAL A N 1
ATOM 2151 C CA . VAL A 1 274 ? 1.074 2.156 14.207 1.00 95.50 274 VAL A CA 1
ATOM 2152 C C . VAL A 1 274 ? 0.970 0.717 13.732 1.00 95.50 274 VAL A C 1
ATOM 2154 O O . VAL A 1 274 ? 0.482 -0.145 14.461 1.00 95.50 274 VAL A O 1
ATOM 2157 N N . GLU A 1 275 ? 1.405 0.444 12.508 1.00 95.62 275 GLU A N 1
ATOM 2158 C CA . GLU A 1 275 ? 1.449 -0.912 11.967 1.00 95.62 275 GLU A CA 1
ATOM 2159 C C . GLU A 1 275 ? 2.599 -1.698 12.600 1.00 95.62 275 GLU A C 1
ATOM 2161 O O . GLU A 1 275 ? 3.734 -1.606 12.163 1.00 95.62 275 GLU A O 1
ATOM 2166 N N . VAL A 1 276 ? 2.346 -2.486 13.642 1.00 94.56 276 VAL A N 1
ATOM 2167 C CA . VAL A 1 276 ? 3.415 -3.239 14.323 1.00 94.56 276 VAL A CA 1
ATOM 2168 C C . VAL A 1 276 ? 3.904 -4.429 13.509 1.00 94.56 276 VAL A C 1
ATOM 2170 O O . VAL A 1 276 ? 4.975 -4.957 13.786 1.00 94.56 276 VAL A O 1
ATOM 2173 N N . TRP A 1 277 ? 3.150 -4.861 12.503 1.00 94.94 277 TRP A N 1
ATOM 2174 C CA . TRP A 1 277 ? 3.539 -5.954 11.628 1.00 94.94 277 TRP A CA 1
ATOM 2175 C C . TRP A 1 277 ? 3.034 -5.738 10.210 1.00 94.94 277 TRP A C 1
ATOM 2177 O O . TRP A 1 277 ? 1.871 -5.387 10.008 1.00 94.94 277 TRP A O 1
ATOM 2187 N N . ASN A 1 278 ? 3.916 -6.044 9.262 1.00 94.25 278 ASN A N 1
ATOM 2188 C CA . ASN A 1 278 ? 3.644 -6.124 7.838 1.00 94.25 278 ASN A CA 1
ATOM 2189 C C . ASN A 1 278 ? 4.504 -7.237 7.211 1.00 94.25 278 ASN A C 1
ATOM 2191 O O . ASN A 1 278 ? 5.657 -7.387 7.630 1.00 94.25 278 ASN A O 1
ATOM 2195 N N . PRO A 1 279 ? 4.057 -7.954 6.161 1.00 91.38 279 PRO A N 1
ATOM 2196 C CA . PRO A 1 279 ? 4.882 -8.967 5.497 1.00 91.38 279 PRO A CA 1
ATOM 2197 C C . PRO A 1 279 ? 6.250 -8.468 5.007 1.00 91.38 279 PRO A C 1
ATOM 2199 O O . PRO A 1 279 ? 7.197 -9.248 4.940 1.00 91.38 279 PRO A O 1
ATOM 2202 N N . GLN A 1 280 ? 6.376 -7.178 4.682 1.00 87.31 280 GLN A N 1
ATOM 2203 C CA . GLN A 1 280 ? 7.621 -6.561 4.211 1.00 87.31 280 GLN A CA 1
ATOM 2204 C C . GLN A 1 280 ? 8.451 -5.915 5.336 1.00 87.31 280 GLN A C 1
ATOM 2206 O O . GLN A 1 280 ? 9.616 -5.590 5.109 1.00 87.31 280 GLN A O 1
ATOM 2211 N N . SER A 1 281 ? 7.886 -5.739 6.536 1.00 86.44 281 SER A N 1
ATOM 2212 C CA . SER A 1 281 ? 8.542 -5.091 7.681 1.00 86.44 281 SER A CA 1
ATOM 2213 C C . SER A 1 281 ? 8.047 -5.683 9.009 1.00 86.44 281 SER A C 1
ATOM 2215 O O . SER A 1 281 ? 7.160 -5.131 9.666 1.00 86.44 281 SER A O 1
ATOM 2217 N N . TRP A 1 282 ? 8.589 -6.846 9.372 1.00 90.81 282 TRP A N 1
ATOM 2218 C CA . TRP A 1 282 ? 8.180 -7.620 10.555 1.00 90.81 282 TRP A CA 1
ATOM 2219 C C . TRP A 1 282 ? 9.314 -7.929 11.544 1.00 90.81 282 TRP A C 1
ATOM 2221 O O . TRP A 1 282 ? 9.070 -8.420 12.646 1.00 90.81 282 TRP A O 1
ATOM 2231 N N . ARG A 1 283 ? 10.572 -7.680 11.171 1.00 90.69 283 ARG A N 1
ATOM 2232 C CA . ARG A 1 283 ? 11.758 -8.011 11.976 1.00 90.69 283 ARG A CA 1
ATOM 2233 C C . ARG A 1 283 ? 11.777 -7.291 13.323 1.00 90.69 283 ARG A C 1
ATOM 2235 O O . ARG A 1 283 ? 12.356 -7.816 14.269 1.00 90.69 283 ARG A O 1
ATOM 2242 N N . ARG A 1 284 ? 11.167 -6.107 13.414 1.00 90.38 284 ARG A N 1
ATOM 2243 C CA . ARG A 1 284 ? 11.077 -5.300 14.644 1.00 90.38 284 ARG A CA 1
ATOM 2244 C C . ARG A 1 284 ? 9.684 -5.297 15.271 1.00 90.38 284 ARG A C 1
ATOM 2246 O O . ARG A 1 284 ? 9.430 -4.479 16.152 1.00 90.38 284 ARG A O 1
ATOM 2253 N N . SER A 1 285 ? 8.787 -6.200 14.866 1.00 93.25 285 SER A N 1
ATOM 2254 C CA . SER A 1 285 ? 7.401 -6.212 15.352 1.00 93.25 285 SER A CA 1
ATOM 2255 C C . SER A 1 285 ? 7.284 -6.286 16.874 1.00 93.25 285 SER A C 1
ATOM 2257 O O . SER A 1 285 ? 6.533 -5.514 17.469 1.00 93.25 285 SER A O 1
ATOM 2259 N N . GLU A 1 286 ? 8.054 -7.165 17.523 1.00 94.44 286 GLU A N 1
ATOM 2260 C CA . GLU A 1 286 ? 8.030 -7.295 18.987 1.00 94.44 286 GLU A CA 1
ATOM 2261 C C . GLU A 1 286 ? 8.573 -6.047 19.689 1.00 94.44 286 GLU A C 1
ATOM 2263 O O . GLU A 1 286 ? 8.010 -5.606 20.687 1.00 94.44 286 GLU A O 1
ATOM 2268 N N . GLU A 1 287 ? 9.633 -5.437 19.153 1.00 92.81 287 GLU A N 1
ATOM 2269 C CA . GLU A 1 287 ? 10.231 -4.224 19.716 1.00 92.81 287 GLU A CA 1
ATOM 2270 C C . GLU A 1 287 ? 9.273 -3.027 19.623 1.00 92.81 287 GLU A C 1
ATOM 2272 O O . GLU A 1 287 ? 9.088 -2.295 20.598 1.00 92.81 287 GLU A O 1
ATOM 2277 N N . LEU A 1 288 ? 8.631 -2.856 18.465 1.00 92.00 288 LEU A N 1
ATOM 2278 C CA . LEU A 1 288 ? 7.628 -1.819 18.226 1.00 92.00 288 LEU A CA 1
ATOM 2279 C C . LEU A 1 288 ? 6.426 -1.982 19.150 1.00 92.00 288 LEU A C 1
ATOM 2281 O O . LEU A 1 288 ? 6.001 -1.023 19.797 1.00 92.00 288 LEU A O 1
ATOM 2285 N N . LEU A 1 289 ? 5.901 -3.204 19.247 1.00 94.62 289 LEU A N 1
ATOM 2286 C CA . LEU A 1 289 ? 4.783 -3.485 20.129 1.00 94.62 289 LEU A CA 1
ATOM 2287 C C . LEU A 1 289 ? 5.171 -3.256 21.595 1.00 94.62 289 LEU A C 1
ATOM 2289 O O . LEU A 1 289 ? 4.427 -2.604 22.320 1.00 94.62 289 LEU A O 1
ATOM 2293 N N . ALA A 1 290 ? 6.354 -3.694 22.027 1.00 95.00 290 ALA A N 1
ATOM 2294 C CA . ALA A 1 290 ? 6.839 -3.443 23.382 1.00 95.00 290 ALA A CA 1
ATOM 2295 C C . ALA A 1 290 ? 6.97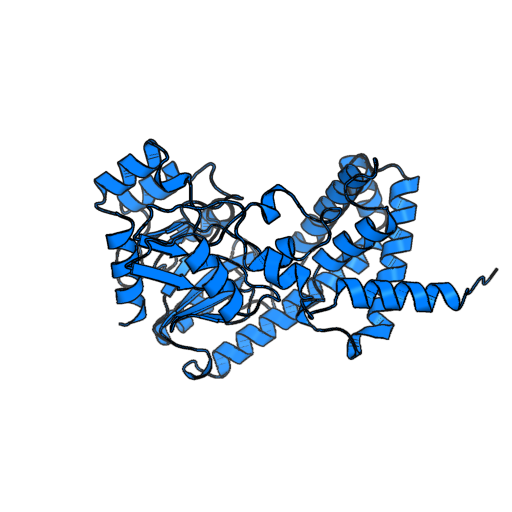2 -1.939 23.687 1.00 95.00 290 ALA A C 1
ATOM 2297 O O . ALA A 1 290 ? 6.643 -1.504 24.792 1.00 95.00 290 ALA A O 1
ATOM 2298 N N . ALA A 1 291 ? 7.406 -1.124 22.718 1.00 91.81 291 ALA A N 1
ATOM 2299 C CA . ALA A 1 291 ? 7.446 0.331 22.860 1.00 91.81 291 ALA A CA 1
ATOM 2300 C C . ALA A 1 291 ? 6.044 0.954 23.015 1.00 91.81 291 ALA A C 1
ATOM 2302 O O . ALA A 1 291 ? 5.885 1.870 23.831 1.00 91.81 291 ALA A O 1
ATOM 2303 N N . LEU A 1 292 ? 5.034 0.442 22.297 1.00 92.88 292 LEU A N 1
ATOM 2304 C CA . LEU A 1 292 ? 3.630 0.843 22.467 1.00 92.88 292 LEU A CA 1
ATOM 2305 C C . LEU A 1 292 ? 3.096 0.460 23.852 1.00 92.88 292 LEU A C 1
ATOM 2307 O O . LEU A 1 292 ? 2.565 1.319 24.553 1.00 92.88 292 LEU A O 1
ATOM 2311 N N . VAL A 1 293 ? 3.290 -0.794 24.278 1.00 93.88 293 VAL A N 1
ATOM 2312 C CA . VAL A 1 293 ? 2.847 -1.289 25.597 1.00 93.88 293 VAL A CA 1
ATOM 2313 C C . VAL A 1 293 ? 3.485 -0.487 26.734 1.00 93.88 293 VAL A C 1
ATOM 2315 O O . VAL A 1 293 ? 2.828 -0.161 27.719 1.00 93.88 293 VAL A O 1
ATOM 2318 N N . ALA A 1 294 ? 4.753 -0.100 26.585 1.00 91.94 294 ALA A N 1
ATOM 2319 C CA . ALA A 1 294 ? 5.461 0.733 27.553 1.00 91.94 294 ALA A CA 1
ATOM 2320 C C . ALA A 1 294 ? 5.042 2.220 27.535 1.00 91.94 294 ALA A C 1
ATOM 2322 O O . ALA A 1 294 ? 5.599 3.009 28.299 1.00 91.94 294 ALA A O 1
ATOM 2323 N N . GLY A 1 295 ? 4.123 2.631 26.651 1.00 86.94 295 GLY A N 1
ATOM 2324 C CA . GLY A 1 295 ? 3.662 4.017 26.526 1.00 86.94 295 GLY A CA 1
ATOM 2325 C C . GLY A 1 295 ? 4.733 4.988 26.016 1.00 86.94 295 GLY A C 1
ATOM 2326 O O . GLY A 1 295 ? 4.660 6.187 26.289 1.00 86.94 295 GLY A O 1
ATOM 2327 N N . ARG A 1 296 ? 5.755 4.489 25.306 1.00 85.94 296 ARG A N 1
ATOM 2328 C CA . ARG A 1 296 ? 6.860 5.319 24.787 1.00 85.94 296 ARG A CA 1
ATOM 2329 C C . ARG A 1 296 ? 6.470 6.107 23.541 1.00 85.94 296 ARG A C 1
ATOM 2331 O O . ARG A 1 296 ? 7.089 7.128 23.258 1.00 85.94 296 ARG A O 1
ATOM 2338 N N . ILE A 1 297 ? 5.447 5.651 22.824 1.00 84.75 297 ILE A N 1
ATOM 2339 C CA . ILE A 1 297 ? 4.892 6.327 21.651 1.00 84.75 297 ILE A CA 1
ATOM 2340 C C . ILE A 1 297 ? 3.625 7.058 22.095 1.00 84.75 297 ILE A C 1
ATOM 2342 O O . ILE A 1 297 ? 2.676 6.446 22.589 1.00 84.75 297 ILE A O 1
ATOM 2346 N N . LYS A 1 298 ? 3.632 8.384 21.956 1.00 80.62 298 LYS A N 1
ATOM 2347 C CA . LYS A 1 298 ? 2.516 9.245 22.361 1.00 80.62 298 LYS A CA 1
ATOM 2348 C C . LYS A 1 298 ? 1.549 9.430 21.200 1.00 80.62 298 LYS A C 1
ATOM 2350 O O . LYS A 1 298 ? 1.981 9.706 20.087 1.00 80.62 298 LYS A O 1
ATOM 2355 N N . GLY A 1 299 ? 0.257 9.295 21.480 1.00 83.69 299 GLY A N 1
ATOM 2356 C CA . GLY A 1 299 ? -0.789 9.452 20.478 1.00 83.69 299 GLY A CA 1
ATOM 2357 C C . GLY A 1 299 ? -1.384 10.849 20.425 1.00 83.69 299 GLY A C 1
ATOM 2358 O O . GLY A 1 299 ? -1.097 11.723 21.253 1.00 83.69 299 GLY A O 1
ATOM 2359 N N . HIS A 1 300 ? -2.252 11.042 19.438 1.00 84.56 300 HIS A N 1
ATOM 2360 C CA . HIS A 1 300 ? -3.032 12.261 19.289 1.00 84.56 300 HIS A CA 1
ATOM 2361 C C . HIS A 1 300 ? -3.941 12.513 20.509 1.00 84.56 300 HIS A C 1
ATOM 2363 O O . HIS A 1 300 ? -4.548 11.597 21.067 1.00 84.56 300 HIS A O 1
ATOM 2369 N N . GLY A 1 301 ? -4.020 13.771 20.960 1.00 80.19 301 GLY A N 1
ATOM 2370 C CA . GLY A 1 301 ? -4.906 14.177 22.061 1.00 80.19 301 GLY A CA 1
ATOM 2371 C C . GLY A 1 301 ? -4.640 13.483 23.406 1.00 80.19 301 GLY A C 1
ATOM 2372 O O . GLY A 1 301 ? -5.521 13.456 24.260 1.00 80.19 301 GLY A O 1
ATOM 2373 N N . GLY A 1 302 ? -3.457 12.884 23.598 1.00 80.88 302 GLY A N 1
ATOM 2374 C CA . GLY A 1 302 ? -3.125 12.108 24.798 1.00 80.88 302 GLY A CA 1
ATOM 2375 C C . GLY A 1 302 ? -3.763 10.714 24.852 1.00 80.88 302 GLY A C 1
ATOM 2376 O O . GLY A 1 302 ? -3.607 10.023 25.859 1.00 80.88 302 GLY A O 1
ATOM 2377 N N . ARG A 1 303 ? -4.458 10.282 23.789 1.00 86.81 303 ARG A N 1
ATOM 2378 C CA . ARG A 1 303 ? -4.980 8.915 23.672 1.00 86.81 303 ARG A CA 1
ATOM 2379 C C . ARG A 1 303 ? -3.831 7.924 23.420 1.00 86.81 303 ARG A C 1
ATOM 2381 O O . ARG A 1 303 ? -2.838 8.289 22.786 1.00 86.81 303 ARG A O 1
ATOM 2388 N N . PRO A 1 304 ? -3.946 6.664 23.879 1.00 90.94 304 PRO A N 1
ATOM 2389 C CA . PRO A 1 304 ? -2.988 5.621 23.528 1.00 90.94 304 PRO A CA 1
ATOM 2390 C C . PRO A 1 304 ? -2.977 5.347 22.019 1.00 90.94 304 PRO A C 1
ATOM 2392 O O . PRO A 1 304 ? -4.038 5.259 21.393 1.00 90.94 304 PRO A O 1
ATOM 2395 N N . VAL A 1 305 ? -1.788 5.164 21.447 1.00 95.00 305 VAL A N 1
ATOM 2396 C CA . VAL A 1 305 ? -1.627 4.672 20.071 1.00 95.00 305 VAL A CA 1
ATOM 2397 C C . VAL A 1 305 ? -1.928 3.180 20.039 1.00 95.00 305 VAL A C 1
ATOM 2399 O O . VAL A 1 305 ? -1.438 2.435 20.888 1.00 95.00 305 VAL A O 1
ATOM 2402 N N . LEU A 1 306 ? -2.734 2.744 19.073 1.00 96.44 306 LEU A N 1
ATOM 2403 C CA . LEU A 1 306 ? -3.119 1.341 18.947 1.00 96.44 306 LEU A CA 1
ATOM 2404 C C . LEU A 1 306 ? -2.182 0.588 18.003 1.00 96.44 306 LEU A C 1
ATOM 2406 O O . LEU A 1 306 ? -1.778 1.137 16.972 1.00 96.44 306 LEU A O 1
ATOM 2410 N N . PRO A 1 307 ? -1.855 -0.679 18.302 1.00 96.62 307 PRO A N 1
ATOM 2411 C CA . PRO A 1 307 ? -1.202 -1.519 17.320 1.00 96.62 307 PRO A CA 1
ATOM 2412 C C . PRO A 1 307 ? -2.192 -1.851 16.202 1.00 96.62 307 PRO A C 1
ATOM 2414 O O . PRO A 1 307 ? -3.355 -2.170 16.440 1.00 96.62 307 PRO A O 1
ATOM 2417 N N . THR A 1 308 ? -1.710 -1.807 14.972 1.00 96.75 308 THR A N 1
ATOM 2418 C CA . THR A 1 308 ? -2.408 -2.327 13.797 1.00 96.75 308 THR A CA 1
ATOM 2419 C C . THR A 1 308 ? -1.521 -3.363 13.118 1.00 96.75 308 THR A C 1
ATOM 2421 O O . THR A 1 308 ? -0.303 -3.367 13.292 1.00 96.75 308 THR A O 1
ATOM 2424 N N . PHE A 1 309 ? -2.132 -4.268 12.370 1.00 96.06 309 PHE A N 1
ATOM 2425 C CA . PHE A 1 309 ? -1.444 -5.283 11.584 1.00 96.06 309 PHE A CA 1
ATOM 2426 C C . PHE A 1 309 ? -1.909 -5.082 10.148 1.00 96.06 309 PHE A C 1
ATOM 2428 O O . PHE A 1 309 ? -3.116 -5.013 9.907 1.00 96.06 309 PHE A O 1
ATOM 2435 N N . GLY A 1 310 ? -0.986 -4.934 9.205 1.00 94.81 310 GLY A N 1
ATOM 2436 C CA . GLY A 1 310 ? -1.339 -4.771 7.803 1.00 94.81 310 GLY A CA 1
ATOM 2437 C C . GLY A 1 310 ? -0.839 -5.941 6.988 1.00 94.81 310 GLY A C 1
ATOM 2438 O O . GLY A 1 310 ? 0.339 -6.282 7.001 1.00 94.81 310 GLY A O 1
ATOM 2439 N N . ASP A 1 311 ? -1.759 -6.594 6.291 1.00 93.50 311 ASP A N 1
ATOM 2440 C CA . ASP A 1 311 ? -1.427 -7.705 5.406 1.00 93.50 311 ASP A CA 1
ATOM 2441 C C . ASP A 1 311 ? -0.801 -7.232 4.086 1.00 93.50 311 ASP A C 1
ATOM 2443 O O . ASP A 1 311 ? -0.130 -8.025 3.425 1.00 93.50 311 ASP A O 1
ATOM 2447 N N . ASP A 1 312 ? -0.987 -5.958 3.704 1.00 95.06 312 ASP A N 1
ATOM 2448 C CA . ASP A 1 312 ? -0.464 -5.388 2.455 1.00 95.06 312 ASP A CA 1
ATOM 2449 C C . ASP A 1 312 ? -0.767 -6.315 1.258 1.00 95.06 312 ASP A C 1
ATOM 2451 O O . ASP A 1 312 ? 0.081 -6.646 0.414 1.00 95.06 312 ASP A O 1
ATOM 2455 N N . CYS A 1 313 ? -2.000 -6.837 1.238 1.00 95.31 313 CYS A N 1
ATOM 2456 C CA . CYS A 1 313 ? -2.510 -7.660 0.157 1.00 95.31 313 CYS A CA 1
ATOM 2457 C C . CYS A 1 313 ? -2.817 -6.782 -1.059 1.00 95.31 313 CYS A C 1
ATOM 2459 O O . CYS A 1 313 ? -3.649 -5.879 -1.003 1.00 95.31 313 CYS A O 1
ATOM 2461 N N . HIS A 1 314 ? -2.212 -7.111 -2.200 1.00 94.25 314 HIS A N 1
ATOM 2462 C CA . HIS A 1 314 ? -2.519 -6.506 -3.497 1.00 94.25 314 HIS A CA 1
ATOM 2463 C C . HIS A 1 314 ? -3.408 -7.440 -4.320 1.00 94.25 314 HIS A C 1
ATOM 2465 O O . HIS A 1 314 ? -2.929 -8.429 -4.886 1.00 94.25 314 HIS A O 1
ATOM 2471 N N . LEU A 1 315 ? -4.705 -7.140 -4.423 1.00 92.75 315 LEU A N 1
ATOM 2472 C CA . LEU A 1 315 ? -5.635 -8.027 -5.133 1.00 92.75 315 LEU A CA 1
ATOM 2473 C C . LEU A 1 315 ? -5.360 -8.118 -6.638 1.00 92.75 315 LEU A C 1
ATOM 2475 O O . LEU A 1 315 ? -5.574 -9.172 -7.235 1.00 92.75 315 LEU A O 1
ATOM 2479 N N . GLY A 1 316 ? -4.829 -7.068 -7.260 1.00 89.50 316 GLY A N 1
ATOM 2480 C CA . GLY A 1 316 ? -4.496 -7.095 -8.680 1.00 89.50 316 GLY A CA 1
ATOM 2481 C C . GLY A 1 316 ? -3.269 -7.941 -9.024 1.00 89.50 316 GLY A C 1
ATOM 2482 O O . GLY A 1 316 ? -3.051 -8.210 -10.204 1.00 89.50 316 GLY A O 1
ATOM 2483 N N . GLU A 1 317 ? -2.482 -8.424 -8.052 1.00 90.50 317 GLU A N 1
ATOM 2484 C CA . GLU A 1 317 ? -1.474 -9.460 -8.329 1.00 90.50 317 GLU A CA 1
ATOM 2485 C C . GLU A 1 317 ? -2.135 -10.812 -8.634 1.00 90.50 317 GLU A C 1
ATOM 2487 O O . GLU A 1 317 ? -1.691 -11.504 -9.546 1.00 90.50 317 GLU A O 1
ATOM 2492 N N . LYS A 1 318 ? -3.252 -11.139 -7.967 1.00 90.12 318 LYS A N 1
ATOM 2493 C CA . LYS A 1 318 ? -4.014 -12.389 -8.171 1.00 90.12 318 LYS A CA 1
ATOM 2494 C C . LYS A 1 318 ? -4.692 -12.465 -9.540 1.00 90.12 318 LYS A C 1
ATOM 2496 O O . LYS A 1 318 ? -5.039 -13.546 -9.999 1.00 90.12 318 LYS A O 1
ATOM 2501 N N . LEU A 1 319 ? -4.866 -11.316 -10.193 1.00 87.19 319 LEU A N 1
ATOM 2502 C CA . LEU A 1 319 ? -5.462 -11.200 -11.523 1.00 87.19 319 LEU A CA 1
ATOM 2503 C C . LEU A 1 319 ? -4.512 -11.552 -12.662 1.00 87.19 319 LEU A C 1
ATOM 2505 O O . LEU A 1 319 ? -4.934 -11.699 -13.807 1.00 87.19 319 LEU A O 1
ATOM 2509 N N . LYS A 1 320 ? -3.218 -11.650 -12.391 1.00 84.25 320 LYS A N 1
ATOM 2510 C CA . LYS A 1 320 ? -2.241 -11.844 -13.454 1.00 84.25 320 LYS A CA 1
ATOM 2511 C C . LYS A 1 320 ? -2.199 -13.286 -13.933 1.00 84.25 320 LYS A C 1
ATOM 2513 O O . LYS A 1 320 ? -2.486 -14.194 -13.155 1.00 84.25 320 LYS A O 1
ATOM 2518 N N . PRO A 1 321 ? -1.716 -13.525 -15.163 1.00 83.69 321 PRO A N 1
ATOM 2519 C CA . PRO A 1 321 ? -1.259 -14.850 -15.551 1.00 83.69 321 PRO A CA 1
ATOM 2520 C C . PRO A 1 321 ? -0.258 -15.392 -14.526 1.00 83.69 321 PRO A C 1
ATOM 2522 O O . PRO A 1 321 ? 0.629 -14.652 -14.097 1.00 83.69 321 PRO A O 1
ATOM 2525 N N . LEU A 1 322 ? -0.360 -16.678 -14.177 1.00 84.06 322 LEU A N 1
ATOM 2526 C CA . LEU A 1 322 ? 0.517 -17.327 -13.189 1.00 84.06 322 LEU A CA 1
ATOM 2527 C C . LEU A 1 322 ? 2.008 -17.113 -13.493 1.00 84.06 322 LEU A C 1
ATOM 2529 O O . LEU A 1 322 ? 2.803 -16.884 -12.593 1.00 84.06 322 LEU A O 1
ATOM 2533 N N . SER A 1 323 ? 2.384 -17.083 -14.775 1.00 83.12 323 SER A N 1
ATOM 2534 C CA . SER A 1 323 ? 3.759 -16.832 -15.223 1.00 83.12 323 SER A CA 1
ATOM 2535 C C . SER A 1 323 ? 4.289 -15.422 -14.927 1.00 83.12 323 SER A C 1
ATOM 2537 O O . SER A 1 323 ? 5.469 -15.164 -15.165 1.00 83.12 323 SER A O 1
ATOM 2539 N N . LEU A 1 324 ? 3.436 -14.498 -14.477 1.00 84.12 324 LEU A N 1
ATOM 2540 C CA . LEU A 1 324 ? 3.757 -13.107 -14.143 1.00 84.12 324 LEU A CA 1
ATOM 2541 C C . LEU A 1 324 ? 3.447 -12.759 -12.678 1.00 84.12 324 LEU A C 1
ATOM 2543 O O . LEU A 1 324 ? 3.665 -11.610 -12.280 1.00 84.12 324 LEU A O 1
ATOM 2547 N N . GLN A 1 325 ? 2.907 -13.706 -11.905 1.00 88.31 325 GLN A N 1
ATOM 2548 C CA . GLN A 1 325 ? 2.613 -13.506 -10.491 1.00 88.31 325 GLN A CA 1
ATOM 2549 C C . GLN A 1 325 ? 3.896 -13.579 -9.665 1.00 88.31 325 GLN A C 1
ATOM 2551 O O . GLN A 1 325 ? 4.740 -14.454 -9.846 1.00 88.31 325 GLN A O 1
ATOM 2556 N N . ASP A 1 326 ? 4.027 -12.636 -8.743 1.00 88.25 326 ASP A N 1
ATOM 2557 C CA . ASP A 1 326 ? 4.931 -12.737 -7.607 1.00 88.25 326 ASP A CA 1
ATOM 2558 C C . ASP A 1 326 ? 4.281 -13.643 -6.550 1.00 88.25 326 ASP A C 1
ATOM 2560 O O . ASP A 1 326 ? 3.236 -13.290 -6.002 1.00 88.25 326 ASP A O 1
ATOM 2564 N N . GLU A 1 327 ? 4.860 -14.825 -6.308 1.00 88.25 327 GLU A N 1
ATOM 2565 C CA . GLU A 1 327 ? 4.273 -15.853 -5.435 1.00 88.25 327 GLU A CA 1
ATOM 2566 C C . GLU A 1 327 ? 3.986 -15.313 -4.029 1.00 88.25 327 GLU A C 1
ATOM 2568 O O . GLU A 1 327 ? 2.864 -15.449 -3.539 1.00 88.25 327 GLU A O 1
ATOM 2573 N N . GLU A 1 328 ? 4.949 -14.611 -3.424 1.00 89.12 328 GLU A N 1
ATOM 2574 C CA . GLU A 1 328 ? 4.805 -14.042 -2.084 1.00 89.12 328 GLU A CA 1
ATOM 2575 C C . GLU A 1 328 ? 3.654 -13.031 -2.033 1.00 89.12 328 GLU A C 1
ATOM 2577 O O . GLU A 1 328 ? 2.805 -13.095 -1.146 1.00 89.12 328 GLU A O 1
ATOM 2582 N N . LYS A 1 329 ? 3.576 -12.110 -3.003 1.00 90.56 329 LYS A N 1
ATOM 2583 C CA . LYS A 1 329 ? 2.502 -11.102 -3.042 1.00 90.56 329 LYS A CA 1
ATOM 2584 C C . LYS A 1 329 ? 1.143 -11.696 -3.378 1.00 90.56 329 LYS A C 1
ATOM 2586 O O . LYS A 1 329 ? 0.127 -11.236 -2.857 1.00 90.56 329 LYS A O 1
ATOM 2591 N N . SER A 1 330 ? 1.115 -12.689 -4.261 1.00 90.88 330 SER A N 1
ATOM 2592 C CA . SER A 1 330 ? -0.118 -13.362 -4.664 1.00 90.88 330 SER A CA 1
ATOM 2593 C C . SER A 1 330 ? -0.741 -14.142 -3.503 1.00 90.88 330 SER A C 1
ATOM 2595 O O . SER A 1 330 ? -1.967 -14.119 -3.381 1.00 90.88 330 SER A O 1
ATOM 2597 N N . GLY A 1 331 ? 0.084 -14.717 -2.616 1.00 91.56 331 GLY A N 1
ATOM 2598 C CA . GLY A 1 331 ? -0.345 -15.511 -1.461 1.00 91.56 331 GLY A CA 1
ATOM 2599 C C . GLY A 1 331 ? -0.797 -14.715 -0.231 1.00 91.56 331 GLY A C 1
ATOM 2600 O O . GLY A 1 331 ? -1.336 -15.301 0.702 1.00 91.56 331 GLY A O 1
ATOM 2601 N N . ARG A 1 332 ? -0.612 -13.389 -0.200 1.00 94.00 332 ARG A N 1
ATOM 2602 C CA . ARG A 1 332 ? -1.155 -12.535 0.877 1.00 94.00 332 ARG A CA 1
ATOM 2603 C C . ARG A 1 332 ? -2.673 -12.475 0.782 1.00 94.00 332 ARG A C 1
ATOM 2605 O O . ARG A 1 332 ? -3.199 -12.361 -0.320 1.00 94.00 332 ARG A O 1
ATOM 2612 N N . GLU A 1 333 ? -3.382 -12.479 1.901 1.00 95.12 333 GLU A N 1
ATOM 2613 C CA . GLU A 1 333 ? -4.847 -12.400 1.929 1.00 95.12 333 GLU A CA 1
ATOM 2614 C C . GLU A 1 333 ? -5.306 -11.240 2.814 1.00 95.12 333 GLU A C 1
ATOM 2616 O O . GLU A 1 333 ? -4.649 -10.907 3.798 1.00 95.12 333 GLU A O 1
ATOM 2621 N N . ILE A 1 334 ? -6.442 -10.632 2.458 1.00 95.69 334 ILE A N 1
ATOM 2622 C CA . ILE A 1 334 ? -7.030 -9.506 3.198 1.00 95.69 334 ILE A CA 1
ATOM 2623 C C . ILE A 1 334 ? -7.268 -9.936 4.646 1.00 95.69 334 ILE A C 1
ATOM 2625 O O . ILE A 1 334 ? -8.013 -10.884 4.865 1.00 95.69 334 ILE A O 1
ATOM 2629 N N . GLY A 1 335 ? -6.692 -9.232 5.621 1.00 94.56 335 GLY A N 1
ATOM 2630 C CA . GLY A 1 335 ? -6.855 -9.543 7.044 1.00 94.56 335 GLY A CA 1
ATOM 2631 C C . GLY A 1 335 ? -6.072 -10.764 7.536 1.00 94.56 335 GLY A C 1
ATOM 2632 O O . GLY A 1 335 ? -6.151 -11.089 8.722 1.00 94.56 335 GLY A O 1
ATOM 2633 N N . TRP A 1 336 ? -5.291 -11.431 6.678 1.00 94.69 336 TRP A N 1
ATOM 2634 C CA . TRP A 1 336 ? -4.499 -12.591 7.078 1.00 94.69 336 TRP A CA 1
ATOM 2635 C C . TRP A 1 336 ? -3.191 -12.158 7.732 1.00 94.69 336 TRP A C 1
ATOM 2637 O O . TRP A 1 336 ? -2.251 -11.699 7.082 1.00 94.69 336 TRP A O 1
ATOM 2647 N N . GLN A 1 337 ? -3.141 -12.307 9.052 1.00 94.31 337 GLN A N 1
ATOM 2648 C CA . GLN A 1 337 ? -2.118 -11.709 9.904 1.00 94.31 337 GLN A CA 1
ATOM 2649 C C . GLN A 1 337 ? -1.563 -12.769 10.868 1.00 94.31 337 GLN A C 1
ATOM 2651 O O . GLN A 1 337 ? -1.974 -12.832 12.025 1.00 94.31 337 GLN A O 1
ATOM 2656 N N . PRO A 1 338 ? -0.618 -13.621 10.435 1.00 93.12 338 PRO A N 1
ATOM 2657 C CA . PRO A 1 338 ? -0.091 -14.704 11.272 1.00 93.12 338 PRO A CA 1
ATOM 2658 C C . PRO A 1 338 ? 0.645 -14.207 12.528 1.00 93.12 338 PRO A C 1
ATOM 2660 O O . PRO A 1 338 ? 0.858 -14.970 13.465 1.00 93.12 338 PRO A O 1
ATOM 2663 N N . ALA A 1 339 ? 1.038 -12.930 12.568 1.00 94.62 339 ALA A N 1
ATOM 2664 C CA . ALA A 1 339 ? 1.780 -12.354 13.685 1.00 94.62 339 ALA A CA 1
ATOM 2665 C C . ALA A 1 339 ? 1.004 -12.285 15.002 1.00 94.62 339 ALA A C 1
ATOM 2667 O O . ALA A 1 339 ? 1.622 -12.243 16.062 1.00 94.62 339 ALA A O 1
ATOM 2668 N N . TRP A 1 340 ? -0.328 -12.323 14.958 1.00 94.81 340 TRP A N 1
ATOM 2669 C CA . TRP A 1 340 ? -1.155 -12.421 16.162 1.00 94.81 340 TRP A CA 1
ATOM 2670 C C . TRP A 1 340 ? -0.835 -13.653 17.014 1.00 94.81 340 TRP A C 1
ATOM 2672 O O . TRP A 1 340 ? -0.967 -13.593 18.235 1.00 94.81 340 TRP A O 1
ATOM 2682 N N . ASP A 1 341 ? -0.399 -14.742 16.380 1.00 94.38 341 ASP A N 1
ATOM 2683 C CA . ASP A 1 341 ? -0.158 -16.027 17.039 1.00 94.38 341 ASP A CA 1
ATOM 2684 C C . ASP A 1 341 ? 1.330 -16.237 17.372 1.00 94.38 341 ASP A C 1
ATOM 2686 O O . ASP A 1 341 ? 1.732 -17.285 17.882 1.00 94.38 341 ASP A O 1
ATOM 2690 N N . TRP A 1 342 ? 2.180 -15.236 17.109 1.00 96.31 342 TRP A N 1
ATOM 2691 C CA . TRP A 1 342 ? 3.587 -15.285 17.493 1.00 96.31 342 TRP A CA 1
ATOM 2692 C C . TRP A 1 342 ? 3.716 -15.140 19.014 1.00 96.31 342 TRP A C 1
ATOM 2694 O O . TRP A 1 342 ? 3.193 -14.170 19.565 1.00 96.31 342 TRP A O 1
ATOM 2704 N N . PRO A 1 343 ? 4.439 -16.036 19.717 1.00 96.50 343 PRO A N 1
ATOM 2705 C CA . PRO A 1 343 ? 4.450 -16.055 21.181 1.00 96.50 343 PRO A CA 1
ATOM 2706 C C . PRO A 1 343 ? 4.813 -14.716 21.845 1.00 96.50 343 PRO A C 1
ATOM 2708 O O . PRO A 1 343 ? 4.178 -14.331 22.830 1.00 96.50 343 PRO A O 1
ATOM 2711 N N . GLY A 1 344 ? 5.801 -13.990 21.306 1.00 96.00 344 GLY A N 1
ATOM 2712 C CA . GLY A 1 344 ? 6.215 -12.684 21.829 1.00 96.00 344 GLY A CA 1
ATOM 2713 C C . GLY A 1 344 ? 5.147 -11.606 21.633 1.00 96.00 344 GLY A C 1
ATOM 2714 O O . GLY A 1 344 ? 4.781 -10.913 22.583 1.00 96.00 344 GLY A O 1
ATOM 2715 N N . ILE A 1 345 ? 4.572 -11.531 20.429 1.00 97.00 345 ILE A N 1
ATOM 2716 C CA . ILE A 1 345 ? 3.478 -10.608 20.100 1.00 97.00 345 ILE A CA 1
ATOM 2717 C C . ILE A 1 345 ? 2.238 -10.902 20.947 1.00 97.00 345 ILE A C 1
ATOM 2719 O O . ILE A 1 345 ? 1.726 -10.000 21.608 1.00 97.00 345 ILE A O 1
ATOM 2723 N N . ALA A 1 346 ? 1.797 -12.160 20.998 1.00 97.00 346 ALA A N 1
ATOM 2724 C CA . ALA A 1 346 ? 0.632 -12.583 21.771 1.00 97.00 346 ALA A CA 1
ATOM 2725 C C . ALA A 1 346 ? 0.778 -12.248 23.265 1.00 97.00 346 ALA A C 1
ATOM 2727 O O . ALA A 1 346 ? -0.164 -11.768 23.896 1.00 97.00 346 ALA A O 1
ATOM 2728 N N . THR A 1 347 ? 1.977 -12.439 23.826 1.00 97.81 347 THR A N 1
ATOM 2729 C CA . THR A 1 347 ? 2.270 -12.096 25.225 1.00 97.81 347 THR A CA 1
ATOM 2730 C C . THR A 1 347 ? 2.151 -10.592 25.478 1.00 97.81 347 THR A C 1
ATOM 2732 O O . THR A 1 347 ? 1.515 -10.185 26.449 1.00 97.81 347 THR A O 1
ATOM 2735 N N . LEU A 1 348 ? 2.730 -9.757 24.611 1.00 97.94 348 LEU A N 1
ATOM 2736 C CA . LEU A 1 348 ? 2.674 -8.295 24.740 1.00 97.94 348 LEU A CA 1
ATOM 2737 C C . LEU A 1 348 ? 1.248 -7.754 24.566 1.00 97.94 348 LEU A C 1
ATOM 2739 O O . LEU A 1 348 ? 0.810 -6.903 25.340 1.00 97.94 348 LEU A O 1
ATOM 2743 N N . LEU A 1 349 ? 0.502 -8.282 23.594 1.00 97.44 349 LEU A N 1
ATOM 2744 C CA . LEU A 1 349 ? -0.910 -7.960 23.388 1.00 97.44 349 LEU A CA 1
ATOM 2745 C C . LEU A 1 349 ? -1.747 -8.288 24.632 1.00 97.44 349 LEU A C 1
ATOM 2747 O O . LEU A 1 349 ? -2.510 -7.445 25.104 1.00 97.44 349 LEU A O 1
ATOM 2751 N N . ALA A 1 350 ? -1.554 -9.475 25.216 1.00 96.50 350 ALA A N 1
ATOM 2752 C CA . ALA A 1 350 ? -2.247 -9.881 26.436 1.00 96.50 350 ALA A CA 1
ATOM 2753 C C . ALA A 1 350 ? -1.904 -8.982 27.637 1.00 96.50 350 ALA A C 1
ATOM 2755 O O . ALA A 1 350 ? -2.801 -8.613 28.393 1.00 96.50 350 ALA A O 1
ATOM 2756 N N . GLN A 1 351 ? -0.635 -8.580 27.794 1.00 96.25 351 GLN A N 1
ATOM 2757 C CA . GLN A 1 351 ? -0.205 -7.650 28.850 1.00 96.25 351 GLN A CA 1
ATOM 2758 C C . GLN A 1 351 ? -0.903 -6.288 28.756 1.00 96.25 351 GLN A C 1
ATOM 2760 O O . GLN A 1 351 ? -1.229 -5.698 29.785 1.00 96.25 351 GLN A O 1
ATOM 2765 N N . ALA A 1 352 ? -1.149 -5.800 27.539 1.00 94.75 352 ALA A N 1
ATOM 2766 C CA . ALA A 1 352 ? -1.835 -4.533 27.295 1.00 94.75 352 ALA A CA 1
ATOM 2767 C C . ALA A 1 352 ? -3.369 -4.649 27.244 1.00 94.75 352 ALA A C 1
ATOM 2769 O O . ALA A 1 352 ? -4.052 -3.639 27.082 1.00 94.75 352 ALA A O 1
ATOM 2770 N N . GLY A 1 353 ? -3.924 -5.860 27.376 1.00 95.38 353 GLY A N 1
ATOM 2771 C CA . GLY A 1 353 ? -5.362 -6.100 27.236 1.00 95.38 353 GLY A CA 1
ATOM 2772 C C . GLY A 1 353 ? -5.881 -5.903 25.806 1.00 95.38 353 GLY A C 1
ATOM 2773 O O . GLY A 1 353 ? -7.062 -5.620 25.615 1.00 95.38 353 GLY A O 1
ATOM 2774 N N . TRP A 1 354 ? -5.014 -6.031 24.799 1.00 96.25 354 TRP A N 1
ATOM 2775 C CA . TRP A 1 354 ? -5.355 -5.857 23.389 1.00 96.25 354 TRP A CA 1
ATOM 2776 C C . TRP A 1 354 ? -5.663 -7.200 22.725 1.00 96.25 354 TRP A C 1
ATOM 2778 O O . TRP A 1 354 ? -4.770 -7.893 22.247 1.00 96.25 354 TRP A O 1
ATOM 2788 N N . GLY A 1 355 ? -6.942 -7.568 22.671 1.00 95.56 355 GLY A N 1
ATOM 2789 C CA . GLY A 1 355 ? -7.428 -8.642 21.803 1.00 95.56 355 GLY A CA 1
ATOM 2790 C C . GLY A 1 355 ? -7.933 -8.110 20.459 1.00 95.56 355 GLY A C 1
ATOM 2791 O O . GLY A 1 355 ? -8.199 -6.917 20.305 1.00 95.56 355 GLY A O 1
ATOM 2792 N N . ARG A 1 356 ? -8.102 -9.003 19.471 1.00 95.12 356 ARG A N 1
ATOM 2793 C CA . ARG A 1 356 ? -8.644 -8.649 18.141 1.00 95.12 356 ARG A CA 1
ATOM 2794 C C . ARG A 1 356 ? -9.985 -7.918 18.251 1.00 95.12 356 ARG A C 1
ATOM 2796 O O . ARG A 1 356 ? -10.165 -6.866 17.647 1.00 95.12 356 ARG A O 1
ATOM 2803 N N . ARG A 1 357 ? -10.904 -8.442 19.069 1.00 96.25 357 ARG A N 1
ATOM 2804 C CA . ARG A 1 357 ? -12.217 -7.833 19.329 1.00 96.25 357 ARG A CA 1
ATOM 2805 C C . ARG A 1 357 ? -12.091 -6.427 19.905 1.00 96.25 357 ARG A C 1
ATOM 2807 O O . ARG A 1 357 ? -12.768 -5.511 19.448 1.00 96.25 357 ARG A O 1
ATOM 2814 N N . GLU A 1 358 ? -11.251 -6.265 20.921 1.00 96.88 358 GLU A N 1
ATOM 2815 C CA . GLU A 1 358 ? -11.054 -4.992 21.610 1.00 96.88 358 GLU A CA 1
ATOM 2816 C C . GLU A 1 358 ? -10.476 -3.942 20.655 1.00 96.88 358 GLU A C 1
ATOM 2818 O O . GLU A 1 358 ? -11.002 -2.832 20.601 1.00 96.88 358 GLU A O 1
ATOM 2823 N N . LEU A 1 359 ? -9.477 -4.305 19.841 1.00 96.94 359 LEU A N 1
ATOM 2824 C CA . LEU A 1 359 ? -8.904 -3.396 18.846 1.00 96.94 359 LEU A CA 1
ATOM 2825 C C . LEU A 1 359 ? -9.898 -3.027 17.740 1.00 96.94 359 LEU A C 1
ATOM 2827 O O . LEU A 1 359 ? -9.993 -1.852 17.398 1.00 96.94 359 LEU A O 1
ATOM 2831 N N . VAL A 1 360 ? -10.672 -3.985 17.214 1.00 97.44 360 VAL A N 1
ATOM 2832 C CA . VAL A 1 360 ? -11.715 -3.705 16.208 1.00 97.44 360 VAL A CA 1
ATOM 2833 C C . VAL A 1 360 ? -12.721 -2.689 16.750 1.00 97.44 360 VAL A C 1
ATOM 2835 O O . VAL A 1 360 ? -12.996 -1.677 16.104 1.00 97.44 360 VAL A O 1
ATOM 2838 N N . ARG A 1 361 ? -13.249 -2.921 17.957 1.00 97.06 361 ARG A N 1
ATOM 2839 C CA . ARG A 1 361 ? -14.254 -2.043 18.574 1.00 97.06 361 ARG A CA 1
ATOM 2840 C C . ARG A 1 361 ? -13.709 -0.660 18.890 1.00 97.06 361 ARG A C 1
ATOM 2842 O O . ARG A 1 361 ? -14.383 0.334 18.621 1.00 97.06 361 ARG A O 1
ATOM 2849 N N . GLU A 1 362 ? -12.506 -0.591 19.445 1.00 96.69 362 GLU A N 1
ATOM 2850 C CA . GLU A 1 362 ? -11.853 0.679 19.746 1.00 96.69 362 GLU A CA 1
ATOM 2851 C C . GLU A 1 362 ? -11.578 1.468 18.456 1.00 96.69 362 GLU A C 1
ATOM 2853 O O . GLU A 1 362 ? -11.877 2.660 18.394 1.00 96.69 362 GLU A O 1
ATOM 2858 N N . TRP A 1 363 ? -11.091 0.818 17.392 1.00 97.38 363 TRP A N 1
ATOM 2859 C CA . TRP A 1 363 ? -10.831 1.493 16.116 1.00 97.38 363 TRP A CA 1
ATOM 2860 C C . TRP A 1 363 ? -12.117 2.036 15.481 1.00 97.38 363 TRP A C 1
ATOM 2862 O O . TRP A 1 363 ? -12.161 3.191 15.057 1.00 97.38 363 TRP A O 1
ATOM 2872 N N . ILE A 1 364 ? -13.196 1.244 15.482 1.00 96.75 364 ILE A N 1
ATOM 2873 C CA . ILE A 1 364 ? -14.527 1.690 15.037 1.00 96.75 364 ILE A CA 1
ATOM 2874 C C . ILE A 1 364 ? -15.018 2.875 15.876 1.00 96.75 364 ILE A C 1
ATOM 2876 O O . ILE A 1 364 ? -15.589 3.813 15.322 1.00 96.75 364 ILE A O 1
ATOM 2880 N N . THR A 1 365 ? -14.805 2.844 17.194 1.00 96.00 365 THR A N 1
ATOM 2881 C CA . THR A 1 365 ? -15.213 3.928 18.100 1.00 96.00 365 THR A CA 1
ATOM 2882 C C . THR A 1 365 ? -14.499 5.226 17.739 1.00 96.00 365 THR A C 1
ATOM 2884 O O . THR A 1 365 ? -15.161 6.240 17.550 1.00 96.00 365 THR A O 1
ATOM 2887 N N . ARG A 1 366 ? -13.176 5.185 17.528 1.00 95.19 366 ARG A N 1
ATOM 2888 C CA . ARG A 1 366 ? -12.398 6.366 17.114 1.00 95.19 366 ARG A CA 1
ATOM 2889 C C . ARG A 1 366 ? -12.881 6.967 15.799 1.00 95.19 366 ARG A C 1
ATOM 2891 O O . ARG A 1 366 ? -12.957 8.183 15.697 1.00 95.19 366 ARG A O 1
ATOM 2898 N N . LEU A 1 367 ? -13.221 6.125 14.825 1.00 95.50 367 LEU A N 1
ATOM 2899 C CA . LEU A 1 367 ? -13.709 6.570 13.516 1.00 95.50 367 LEU A CA 1
ATOM 2900 C C . LEU A 1 367 ? -15.122 7.158 13.558 1.00 95.50 367 LEU A C 1
ATOM 2902 O O . LEU A 1 367 ? -15.481 7.936 12.680 1.00 95.50 367 LEU A O 1
ATOM 2906 N N . LYS A 1 368 ? -15.942 6.765 14.537 1.00 93.25 368 LYS A N 1
ATOM 2907 C CA . LYS A 1 368 ? -17.321 7.253 14.680 1.00 93.25 368 LYS A CA 1
ATOM 2908 C C . LYS A 1 368 ? -17.450 8.500 15.560 1.00 93.25 368 LYS A C 1
ATOM 2910 O O . LYS A 1 368 ? -18.517 9.111 15.527 1.00 93.25 368 LYS A O 1
ATOM 2915 N N . GLY A 1 369 ? -16.386 8.882 16.273 1.00 84.00 369 GLY A N 1
ATOM 2916 C CA . GLY A 1 369 ? -16.346 10.044 17.168 1.00 84.00 369 GLY A CA 1
ATOM 2917 C C . GLY A 1 369 ? -16.675 9.685 18.604 1.00 84.00 369 GLY A C 1
ATOM 2918 O O . GLY A 1 369 ? -17.876 9.745 18.951 1.00 84.00 369 GLY A O 1
#

Secondary structure (DSSP, 8-state):
-----HHHHHHHHHHHHHHT--PPPHHHHHHHHS-SS--SS--EEEE-SEE-TTS-HHHHHHHHHHH-TT-SEEEE---EETB-EEETTEEEEEEEEEETTEEEEEEEEEES-GGGS-HHHHHHHHHHHHHHHHHHHHHHHHHH-GGGHHHHHHHHHHHT--HHHHHHHHHHHHHHHHHHHHHGGGS-GGG-SHHHHHHHHHHHHTSTTSTTHHHHHHHHHHHHHHHHHHS--TTSPBHHHHHHHHHHTT-EEEE-SGGG-HHHHHTT--BSEEEEEBTTB-TTHHHHHHHHHTT-SBBGGGPBPEEEE---EEHHHHTS-GGG--HHHHT--TT--GGGGSHHHHHHHHHTT--HHHHHHHHHHHHH-

Foldseek 3Di:
DDDDDPVVLVVLLVVLCVLQPLDFDPVSLVLLLDAPAADAPDAFFEQQEAACQSPDQVSLVSNVCRRYVNHDFYDHEHEDELDWDDHDQKIWYWYWAADPVGIFIKIKIAGGGPVLADPVSNVLSVLRLVLQLCLLVLLLCCLAPPVNVVVLVVLLVVLVNDPVNSVVLNVQSVVVVVSCVVCVVVGDSSSSHLVSSLLSVQVVQVFPPRPCNRSVVSSSVSSSVVSSVPRDRVSGHHPLVVCVSSVVSLIFIEGELCVVVVVVQVVQRAHQEYALEEPVRPPCSLVVLVCQLVVVGAHHPRDRYYYDHHLHAHSVLSSDDPRHHDPSNNNGGRRDGCQCVPPSNVVSCVSSVHDSVVRSVVNVVSNVD

Sequence (369 aa):
MTESFPDDALNGARQLHQLCNPEIDPLQLDAIAAPQALDPDLDHIMAVHWHPEQVAPELALKRFRALYPAAREYILIPTQHNRLTAIDGFSGVEIDCRWTGGKLQLLAHFHGTAAELDAAFLADLERTRRYRNGQLQAFLAALTAQSHAGLRQDLAHDAGLASAGLAWAEKRAARLGTLLAREQSRLPQDALKNKLVRDWLLHELGGMGHPQSATLLRWLGLVKEQVKRDFPLDWFLPAAEWIARIHELGGTVTLPHPEFFWDALEAGLPLDGVEVWNPQSWRRSEELLAALVAGRIKGHGGRPVLPTFGDDCHLGEKLKPLSLQDEEKSGREIGWQPAWDWPGIATLLAQAGWGRRELVREWITRLKG

Radius of gyration: 21.63 Å; chains: 1; bounding box: 46×41×71 Å